Protein AF-A0A1J3JRT2-F1 (afdb_monomer_lite)

Structure (mmCIF, N/CA/C/O backbone):
data_AF-A0A1J3JRT2-F1
#
_entry.id   AF-A0A1J3JRT2-F1
#
loop_
_atom_site.group_PDB
_atom_site.id
_atom_site.type_symbol
_atom_site.label_atom_id
_atom_site.label_alt_id
_atom_site.label_comp_id
_atom_site.label_asym_id
_atom_site.label_entity_id
_atom_site.label_seq_id
_atom_site.pdbx_PDB_ins_code
_atom_site.Cartn_x
_atom_site.Cartn_y
_atom_site.Cartn_z
_atom_site.occupancy
_atom_site.B_iso_or_equiv
_atom_site.auth_seq_id
_atom_site.auth_comp_id
_atom_site.auth_asym_id
_atom_site.auth_atom_id
_atom_site.pdbx_PDB_model_num
ATOM 1 N N . MET A 1 1 ? 7.725 20.714 21.943 1.00 37.25 1 MET A N 1
ATOM 2 C CA . MET A 1 1 ? 6.362 20.530 21.399 1.00 37.25 1 MET A CA 1
ATOM 3 C C . MET A 1 1 ? 5.481 19.999 22.515 1.00 37.25 1 MET A C 1
ATOM 5 O O . MET A 1 1 ? 5.867 19.018 23.131 1.00 37.25 1 MET A O 1
ATOM 9 N N . LYS A 1 2 ? 4.354 20.650 22.823 1.00 34.19 2 LYS A N 1
ATOM 10 C CA . LYS A 1 2 ? 3.317 20.026 23.655 1.00 34.19 2 LYS A CA 1
ATOM 11 C C . LYS A 1 2 ? 2.576 19.042 22.756 1.00 34.19 2 LYS A C 1
ATOM 13 O O . LYS A 1 2 ? 1.967 19.481 21.781 1.00 34.19 2 LYS A O 1
ATOM 18 N N . PHE A 1 3 ? 2.673 17.746 23.041 1.00 44.03 3 PHE A N 1
ATOM 19 C CA . PHE A 1 3 ? 1.741 16.778 22.473 1.00 44.03 3 PHE A CA 1
ATOM 20 C C . PHE A 1 3 ? 0.336 17.225 22.883 1.00 44.03 3 PHE A C 1
ATOM 22 O O . PHE A 1 3 ? 0.104 17.544 24.051 1.00 44.03 3 PHE A O 1
ATOM 29 N N . LYS A 1 4 ? -0.569 17.372 21.911 1.00 50.09 4 LYS A N 1
ATOM 30 C CA . LYS A 1 4 ? -1.983 17.606 22.205 1.00 50.09 4 LYS A CA 1
ATOM 31 C C . LYS A 1 4 ? -2.494 16.339 22.878 1.00 50.09 4 LYS A C 1
ATOM 33 O O . LYS A 1 4 ? -2.753 15.350 22.210 1.00 50.09 4 LYS A O 1
ATOM 38 N N . GLU A 1 5 ? -2.551 16.387 24.197 1.00 56.66 5 GLU A N 1
ATOM 39 C CA . GLU A 1 5 ? -3.132 15.364 25.052 1.00 56.66 5 GLU A CA 1
ATOM 40 C C . GLU A 1 5 ? -4.586 15.105 24.613 1.00 56.66 5 GLU A C 1
ATOM 42 O O . GLU A 1 5 ? -5.362 16.053 24.468 1.00 56.66 5 GLU A O 1
ATOM 47 N N . GLU A 1 6 ? -4.860 13.825 24.339 1.00 56.94 6 GLU A N 1
ATOM 48 C CA . GLU A 1 6 ? -6.031 13.033 23.891 1.00 56.94 6 GLU A CA 1
ATOM 49 C C . GLU A 1 6 ? -7.455 13.616 23.787 1.00 56.94 6 GLU A C 1
ATOM 51 O O . GLU A 1 6 ? -8.352 12.944 23.289 1.00 56.94 6 GLU A O 1
ATOM 56 N N . LYS A 1 7 ? -7.751 14.843 24.202 1.00 55.09 7 LYS A N 1
ATOM 57 C CA . LYS A 1 7 ? -9.137 15.218 24.513 1.00 55.09 7 LYS A CA 1
ATOM 58 C C . LYS A 1 7 ? -10.054 15.572 23.340 1.00 55.09 7 LYS A C 1
ATOM 60 O O . LYS A 1 7 ? -11.186 15.926 23.626 1.00 55.09 7 LYS A O 1
ATOM 65 N N . ASN A 1 8 ? -9.641 15.487 22.069 1.00 63.09 8 ASN A N 1
ATOM 66 C CA . ASN A 1 8 ? -10.519 15.797 20.917 1.00 63.09 8 ASN A CA 1
ATOM 67 C C . ASN A 1 8 ? -10.070 15.151 19.581 1.00 63.09 8 ASN A C 1
ATOM 69 O O . ASN A 1 8 ? -10.108 15.816 18.543 1.00 63.09 8 ASN A O 1
ATOM 73 N N . MET A 1 9 ? -9.577 13.909 19.565 1.00 71.62 9 MET A N 1
ATOM 74 C CA . MET A 1 9 ? -9.358 13.213 18.285 1.00 71.62 9 MET A CA 1
ATOM 75 C C . MET A 1 9 ? -10.625 12.459 17.895 1.00 71.62 9 MET A C 1
ATOM 77 O O . MET A 1 9 ? -11.089 11.588 18.624 1.00 71.62 9 MET A O 1
ATOM 81 N N . ASN A 1 10 ? -11.200 12.821 16.749 1.00 81.38 10 ASN A N 1
ATOM 82 C CA . ASN A 1 10 ? -12.315 12.071 16.183 1.00 81.38 10 ASN A CA 1
ATOM 83 C C . ASN A 1 10 ? -11.788 10.764 15.587 1.00 81.38 10 ASN A C 1
ATOM 85 O O . ASN A 1 10 ? -10.693 10.743 15.028 1.00 81.38 10 ASN A O 1
ATOM 89 N N . HIS A 1 11 ? -12.606 9.715 15.639 1.00 85.38 11 HIS A N 1
ATOM 90 C CA . HIS A 1 11 ? -12.336 8.403 15.038 1.00 85.38 11 HIS A CA 1
ATOM 91 C C . HIS A 1 11 ? -11.792 8.495 13.599 1.00 85.38 11 HIS A C 1
ATOM 93 O O . HIS A 1 11 ? -10.797 7.865 13.250 1.00 85.38 11 HIS A O 1
ATOM 99 N N . ASP A 1 12 ? -12.355 9.400 12.795 1.00 84.56 12 ASP A N 1
ATOM 100 C CA . ASP A 1 12 ? -11.928 9.652 11.417 1.00 84.56 12 ASP A CA 1
ATOM 101 C C . ASP A 1 12 ? -10.500 10.197 11.252 1.00 84.56 12 ASP A C 1
ATOM 103 O O . ASP A 1 12 ? -9.917 10.095 10.172 1.00 84.56 12 ASP A O 1
ATOM 107 N N . GLN A 1 13 ? -9.943 10.820 12.287 1.00 86.56 13 GLN A N 1
ATOM 108 C CA . GLN A 1 13 ? -8.605 11.415 12.249 1.00 86.56 13 GLN A CA 1
ATOM 109 C C . GLN A 1 13 ? -7.521 10.429 12.683 1.00 86.56 13 GLN A C 1
ATOM 111 O O . GLN A 1 13 ? -6.339 10.696 12.467 1.00 86.56 13 GLN A O 1
ATOM 116 N N . LEU A 1 14 ? -7.917 9.313 13.296 1.00 92.06 14 LEU A N 1
ATOM 117 C CA . LEU A 1 14 ? -7.007 8.287 13.770 1.00 92.06 14 LEU A CA 1
ATOM 118 C C . LEU A 1 14 ? -6.674 7.317 12.634 1.00 92.06 14 LEU A C 1
ATOM 120 O O . LEU A 1 14 ? -7.536 6.909 11.848 1.00 92.06 14 LEU A O 1
ATOM 124 N N . VAL A 1 15 ? -5.387 6.987 12.550 1.00 93.31 15 VAL A N 1
ATOM 125 C CA . VAL A 1 15 ? -4.824 6.060 11.571 1.00 93.31 15 VAL A CA 1
ATOM 126 C C . VAL A 1 15 ? -4.084 4.986 12.348 1.00 93.31 15 VAL A C 1
ATOM 128 O O . VAL A 1 15 ? -3.143 5.307 13.074 1.00 93.31 15 VAL A O 1
ATOM 131 N N . ASP A 1 16 ? -4.507 3.736 12.196 1.00 94.62 16 ASP A N 1
ATOM 132 C CA . ASP A 1 16 ? -3.745 2.602 12.708 1.00 94.62 16 ASP A CA 1
ATOM 133 C C . ASP A 1 16 ? -2.591 2.277 11.757 1.00 94.62 16 ASP A C 1
ATOM 135 O O . ASP A 1 16 ? -2.778 2.227 10.540 1.00 94.62 16 ASP A O 1
ATOM 139 N N . ARG A 1 17 ? -1.388 2.078 12.296 1.00 94.75 17 ARG A N 1
ATOM 140 C CA . ARG A 1 17 ? -0.188 1.837 11.493 1.00 94.75 17 ARG A CA 1
ATOM 141 C C . ARG A 1 17 ? 0.261 0.397 11.637 1.00 94.75 17 ARG A C 1
ATOM 143 O O . ARG A 1 17 ? 0.838 0.010 12.653 1.00 94.75 17 ARG A O 1
ATOM 150 N N . VAL A 1 18 ? 0.140 -0.353 10.548 1.00 94.81 18 VAL A N 1
ATOM 151 C CA . VAL A 1 18 ? 0.644 -1.721 10.477 1.00 94.81 18 VAL A CA 1
ATOM 152 C C . VAL A 1 18 ? 2.153 -1.686 10.251 1.00 94.81 18 VAL A C 1
ATOM 154 O O . VAL A 1 18 ? 2.656 -1.205 9.229 1.00 94.81 18 VAL A O 1
ATOM 157 N N . HIS A 1 19 ? 2.893 -2.185 11.238 1.00 90.50 19 HIS A N 1
ATOM 158 C CA . HIS A 1 19 ? 4.352 -2.171 11.220 1.00 90.50 19 HIS A CA 1
ATOM 159 C C . HIS A 1 19 ? 4.953 -3.278 10.362 1.00 90.50 19 HIS A C 1
ATOM 161 O O . HIS A 1 19 ? 6.112 -3.143 9.984 1.00 90.50 19 HIS A O 1
ATOM 167 N N . GLU A 1 20 ? 4.210 -4.326 10.023 1.00 92.31 20 GLU A N 1
ATOM 168 C CA . GLU A 1 20 ? 4.706 -5.462 9.244 1.00 92.31 20 GLU A CA 1
ATOM 169 C C . GLU A 1 20 ? 4.126 -5.505 7.825 1.00 92.31 20 GLU A C 1
ATOM 171 O O . GLU A 1 20 ? 3.132 -4.850 7.505 1.00 92.31 20 GLU A O 1
ATOM 176 N N . ASP A 1 21 ? 4.784 -6.266 6.951 1.00 94.62 21 ASP A N 1
ATOM 177 C CA . ASP A 1 21 ? 4.212 -6.626 5.657 1.00 94.62 21 ASP A CA 1
ATOM 178 C C . ASP A 1 21 ? 3.208 -7.763 5.889 1.00 94.62 21 ASP A C 1
ATOM 180 O O . ASP A 1 21 ? 3.543 -8.749 6.543 1.00 94.62 21 ASP A O 1
ATOM 184 N N . ILE A 1 22 ? 1.989 -7.632 5.369 1.00 96.12 22 ILE A N 1
ATOM 185 C CA . ILE A 1 22 ? 0.882 -8.559 5.636 1.00 96.12 22 ILE A CA 1
ATOM 186 C C . ILE A 1 22 ? 0.305 -9.124 4.341 1.00 96.12 22 ILE A C 1
ATOM 188 O O . ILE A 1 22 ? 0.224 -8.442 3.322 1.00 96.12 22 ILE A O 1
ATOM 192 N N . ARG A 1 23 ? -0.129 -10.381 4.382 1.00 95.31 23 ARG A N 1
ATOM 193 C CA . ARG A 1 23 ? -0.763 -11.081 3.251 1.00 95.31 23 ARG A CA 1
ATOM 194 C C . ARG A 1 23 ? -2.288 -11.014 3.286 1.00 95.31 23 ARG A C 1
ATOM 196 O O . ARG A 1 23 ? -2.923 -11.079 2.235 1.00 95.31 23 ARG A O 1
ATOM 203 N N . ASP A 1 24 ? -2.864 -10.941 4.480 1.00 95.81 24 ASP A N 1
ATOM 204 C CA . ASP A 1 24 ? -4.309 -10.929 4.712 1.00 95.81 24 ASP A CA 1
ATOM 205 C C . ASP A 1 24 ? -4.628 -10.209 6.032 1.00 95.81 24 ASP A C 1
ATOM 207 O O . ASP A 1 24 ? -3.725 -9.928 6.822 1.00 95.81 24 ASP A O 1
ATOM 211 N N . VAL A 1 25 ? -5.904 -9.918 6.274 1.00 96.56 25 VAL A N 1
ATOM 212 C CA . VAL A 1 25 ? -6.400 -9.276 7.496 1.00 96.56 25 VAL A CA 1
ATOM 213 C C . VAL A 1 25 ? -7.583 -10.075 8.029 1.00 96.56 25 VAL A C 1
ATOM 215 O O . VAL A 1 25 ? -8.556 -10.280 7.307 1.00 96.56 25 VAL A O 1
ATOM 218 N N . ALA A 1 26 ? -7.539 -10.518 9.283 1.00 96.44 26 ALA A N 1
ATOM 219 C CA . ALA A 1 26 ? -8.653 -11.212 9.923 1.00 96.44 26 ALA A CA 1
ATOM 220 C C . ALA A 1 26 ? -9.830 -10.261 10.205 1.00 96.44 26 ALA A C 1
ATOM 222 O O . ALA A 1 26 ? -9.638 -9.089 10.521 1.00 96.44 26 ALA A O 1
ATOM 223 N N . ASP A 1 27 ? -11.063 -10.770 10.151 1.00 96.38 27 ASP A N 1
ATOM 224 C CA . ASP A 1 27 ? -12.260 -9.942 10.381 1.00 96.38 27 ASP A CA 1
ATOM 225 C C . ASP A 1 27 ? -12.316 -9.393 11.818 1.00 96.38 27 ASP A C 1
ATOM 227 O O . ASP A 1 27 ? -12.814 -8.290 12.043 1.00 96.38 27 ASP A O 1
ATOM 231 N N . SER A 1 28 ? -11.761 -10.133 12.787 1.00 95.25 28 SER A N 1
ATOM 232 C CA . SER A 1 28 ? -11.609 -9.664 14.167 1.00 95.25 28 SER A CA 1
ATOM 233 C C . SER A 1 28 ? -10.668 -8.463 14.266 1.00 95.25 28 SER A C 1
ATOM 235 O O . SER A 1 28 ? -11.025 -7.480 14.906 1.00 95.25 28 SER A O 1
ATOM 237 N N . ALA A 1 29 ? -9.536 -8.487 13.555 1.00 95.56 29 ALA A N 1
ATOM 238 C CA . ALA A 1 29 ? -8.602 -7.363 13.496 1.00 95.56 29 ALA A CA 1
ATOM 239 C C . ALA A 1 29 ? -9.254 -6.122 12.870 1.00 95.56 29 ALA A C 1
ATOM 241 O O . ALA A 1 29 ? -9.145 -5.027 13.407 1.00 95.56 29 ALA A O 1
ATOM 242 N N . ILE A 1 30 ? -10.008 -6.288 11.775 1.00 96.31 30 ILE A N 1
ATOM 243 C CA . ILE A 1 30 ? -10.750 -5.178 11.149 1.00 96.31 30 ILE A CA 1
ATOM 244 C C . ILE A 1 30 ? -11.735 -4.559 12.142 1.00 96.31 30 ILE A C 1
ATOM 246 O O . ILE A 1 30 ? -11.836 -3.336 12.235 1.00 96.31 30 ILE A O 1
ATOM 250 N N . LYS A 1 31 ? -12.476 -5.395 12.876 1.00 95.19 31 LYS A N 1
ATOM 251 C CA . LYS A 1 31 ? -13.438 -4.933 13.878 1.00 95.19 31 LYS A CA 1
ATOM 252 C C . LYS A 1 31 ? -12.750 -4.159 15.004 1.00 95.19 31 LYS A C 1
ATOM 254 O O . LYS A 1 31 ? -13.285 -3.131 15.417 1.00 95.19 31 LYS A O 1
ATOM 259 N N . ASP A 1 32 ? -11.600 -4.639 15.468 1.00 93.38 32 ASP A N 1
ATOM 260 C CA . ASP A 1 32 ? -10.833 -3.991 16.530 1.00 93.38 32 ASP A CA 1
ATOM 261 C C . ASP A 1 32 ? -10.283 -2.634 16.071 1.00 93.38 32 ASP A C 1
ATOM 263 O O . ASP A 1 32 ? -10.555 -1.619 16.708 1.00 93.38 32 ASP A O 1
ATOM 267 N N . ILE A 1 33 ? -9.672 -2.569 14.881 1.00 94.19 33 ILE A N 1
ATOM 268 C CA . ILE A 1 33 ? -9.199 -1.314 14.267 1.00 94.19 33 ILE A CA 1
ATOM 269 C C . ILE A 1 33 ? -10.346 -0.312 14.124 1.00 94.19 33 ILE A C 1
ATOM 271 O O . ILE A 1 33 ? -10.225 0.845 14.527 1.00 94.19 33 ILE A O 1
ATOM 275 N N . LYS A 1 34 ? -11.507 -0.756 13.623 1.00 93.75 34 LYS A N 1
ATOM 276 C CA . LYS A 1 34 ? -12.697 0.098 13.490 1.00 93.75 34 LYS A CA 1
ATOM 277 C C . LYS A 1 34 ? -13.219 0.625 14.825 1.00 93.75 34 LYS A C 1
ATOM 279 O O . LYS A 1 34 ? -14.012 1.561 14.796 1.00 93.75 34 LYS A O 1
ATOM 284 N N . SER A 1 35 ? -12.833 0.077 15.975 1.00 91.81 35 SER A N 1
ATOM 285 C CA . SER A 1 35 ? -13.273 0.612 17.267 1.00 91.81 35 SER A CA 1
ATOM 286 C C . SER A 1 35 ? -12.614 1.956 17.601 1.00 91.81 35 SER A C 1
ATOM 288 O O . SER A 1 35 ? -13.240 2.790 18.256 1.00 91.81 35 SER A O 1
ATOM 290 N N . PHE A 1 36 ? -11.401 2.206 17.093 1.00 90.31 36 PHE A N 1
ATOM 291 C CA . PHE A 1 36 ? -10.618 3.396 17.431 1.00 90.31 36 PHE A CA 1
ATOM 292 C C . PHE A 1 36 ? -10.138 4.210 16.221 1.00 90.31 36 PHE A C 1
ATOM 294 O O . PHE A 1 36 ? -9.973 5.419 16.358 1.00 90.31 36 PHE A O 1
ATOM 301 N N . ALA A 1 37 ? -9.962 3.612 15.039 1.00 93.94 37 ALA A N 1
ATOM 302 C CA . ALA A 1 37 ? -9.454 4.287 13.846 1.00 93.94 37 ALA A CA 1
ATOM 303 C C . ALA A 1 37 ? -10.375 4.127 12.625 1.00 93.94 37 ALA A C 1
ATOM 305 O O . ALA A 1 37 ? -10.880 3.045 12.321 1.00 93.94 37 ALA A O 1
ATOM 306 N N . GLY A 1 38 ? -10.563 5.221 11.882 1.00 94.31 38 GLY A N 1
ATOM 307 C CA . GLY A 1 38 ? -11.268 5.223 10.593 1.00 94.31 38 GLY A CA 1
ATOM 308 C C . GLY A 1 38 ? -10.362 4.941 9.391 1.00 94.31 38 GLY A C 1
ATOM 309 O O . GLY A 1 38 ? -10.836 4.829 8.258 1.00 94.31 38 GLY A O 1
ATOM 310 N N . SER A 1 39 ? -9.050 4.862 9.616 1.00 96.19 39 SER A N 1
ATOM 311 C CA . SER A 1 39 ? -8.058 4.665 8.563 1.00 96.19 39 SER A CA 1
ATOM 312 C C . SER A 1 39 ? -6.961 3.703 9.001 1.00 96.19 39 SER A C 1
ATOM 314 O O . SER A 1 39 ? -6.653 3.601 10.185 1.00 96.19 39 SER A O 1
ATOM 316 N N . ILE A 1 40 ? -6.335 3.053 8.028 1.00 96.75 40 ILE A N 1
ATOM 317 C CA . ILE A 1 40 ? -5.223 2.129 8.231 1.00 96.75 40 ILE A CA 1
ATOM 318 C C . ILE A 1 40 ? -4.081 2.466 7.271 1.00 96.75 40 ILE A C 1
ATOM 320 O O . ILE A 1 40 ? -4.311 2.743 6.094 1.00 96.75 40 ILE A O 1
ATOM 324 N N . ASP A 1 41 ? -2.854 2.453 7.777 1.00 96.25 41 ASP A N 1
ATOM 325 C CA . ASP A 1 41 ? -1.615 2.604 7.020 1.00 96.25 41 ASP A CA 1
ATOM 326 C C . ASP A 1 41 ? -0.908 1.250 6.904 1.00 96.25 41 ASP A C 1
ATOM 328 O O . ASP A 1 41 ? -0.507 0.652 7.905 1.00 96.25 41 ASP A O 1
ATOM 332 N N . ILE A 1 42 ? -0.746 0.769 5.672 1.00 96.94 42 ILE A N 1
ATOM 333 C CA . ILE A 1 42 ? -0.099 -0.507 5.357 1.00 96.94 42 ILE A CA 1
ATOM 334 C C . ILE A 1 42 ? 1.145 -0.293 4.497 1.00 96.94 42 ILE A C 1
ATOM 336 O O . ILE A 1 42 ? 1.250 0.648 3.712 1.00 96.94 42 ILE A O 1
ATOM 340 N N . ARG A 1 43 ? 2.112 -1.202 4.592 1.00 94.69 43 ARG A N 1
ATOM 341 C CA . ARG A 1 43 ? 3.303 -1.156 3.738 1.00 94.69 43 ARG A CA 1
ATOM 342 C C . ARG A 1 43 ? 2.974 -1.534 2.297 1.00 94.69 43 ARG A C 1
ATOM 344 O O . ARG A 1 43 ? 2.129 -2.388 2.036 1.00 94.69 43 ARG A O 1
ATOM 351 N N . LYS A 1 44 ? 3.713 -0.963 1.342 1.00 92.69 44 LYS A N 1
ATOM 352 C CA . LYS A 1 44 ? 3.552 -1.272 -0.091 1.00 92.69 44 LYS A CA 1
ATOM 353 C C . LYS A 1 44 ? 3.639 -2.770 -0.429 1.00 92.69 44 LYS A C 1
ATOM 355 O O . LYS A 1 44 ? 2.926 -3.220 -1.323 1.00 92.69 44 LYS A O 1
ATOM 360 N N . LYS A 1 45 ? 4.460 -3.540 0.301 1.00 93.06 45 LYS A N 1
ATOM 361 C CA . LYS A 1 45 ? 4.634 -4.988 0.083 1.00 93.06 45 LYS A CA 1
ATOM 362 C C . LYS A 1 45 ? 3.419 -5.806 0.519 1.00 93.06 45 LYS A C 1
ATOM 364 O O . LYS A 1 45 ? 3.217 -6.902 0.015 1.00 93.06 45 LYS A O 1
ATOM 369 N N . SER A 1 46 ? 2.575 -5.250 1.389 1.00 95.25 46 SER A N 1
ATOM 370 C CA . SER A 1 46 ? 1.284 -5.844 1.739 1.00 95.25 46 SER A CA 1
ATOM 371 C C . SER A 1 46 ? 0.275 -5.777 0.594 1.00 95.25 46 SER A C 1
ATOM 373 O O . SER A 1 46 ? -0.726 -6.482 0.624 1.00 95.25 46 SER A O 1
ATOM 375 N N . VAL A 1 47 ? 0.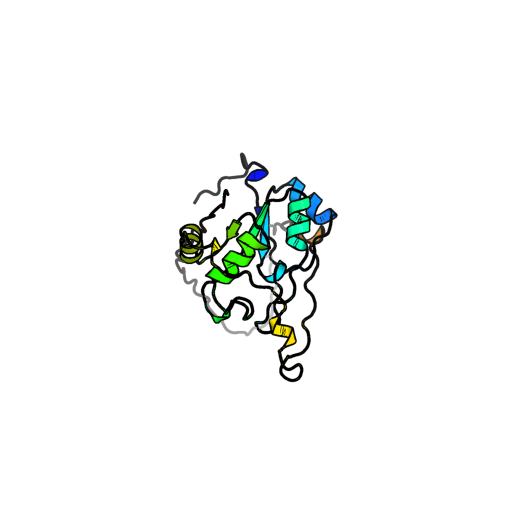506 -4.916 -0.402 1.00 94.69 47 VAL A N 1
ATOM 376 C CA . VAL A 1 47 ? -0.349 -4.764 -1.588 1.00 94.69 47 VAL A CA 1
ATOM 377 C C . VAL A 1 47 ? 0.253 -5.497 -2.777 1.00 94.69 47 VAL A C 1
ATOM 379 O O . VAL A 1 47 ? -0.409 -6.342 -3.370 1.00 94.69 47 VAL A O 1
ATOM 382 N N . PHE A 1 48 ? 1.512 -5.192 -3.091 1.00 92.88 48 PHE A N 1
ATOM 383 C CA . PHE A 1 48 ? 2.300 -5.873 -4.112 1.00 92.88 48 PHE A CA 1
ATOM 384 C C . PHE A 1 48 ? 3.524 -6.490 -3.439 1.00 92.88 48 PHE A C 1
ATOM 386 O O . PHE A 1 48 ? 4.528 -5.785 -3.276 1.00 92.88 48 PHE A O 1
ATOM 393 N N . PRO A 1 49 ? 3.458 -7.769 -3.034 1.00 92.19 49 PRO A N 1
ATOM 394 C CA . PRO A 1 49 ? 4.626 -8.492 -2.557 1.00 92.19 49 PRO A CA 1
ATOM 395 C C . PRO A 1 49 ? 5.726 -8.469 -3.619 1.00 92.19 49 PRO A C 1
ATOM 397 O O . PRO A 1 49 ? 5.457 -8.289 -4.810 1.00 92.19 49 PRO A O 1
ATOM 400 N N . ASP A 1 50 ? 6.974 -8.607 -3.195 1.00 89.31 50 ASP A N 1
ATOM 401 C CA . ASP A 1 50 ? 8.102 -8.712 -4.110 1.00 89.31 50 ASP A CA 1
ATOM 402 C C . ASP A 1 50 ? 8.967 -9.919 -3.800 1.00 89.31 50 ASP A C 1
ATOM 404 O O . ASP A 1 50 ? 9.224 -10.235 -2.635 1.00 89.31 50 ASP A O 1
ATOM 408 N N . ASP A 1 51 ? 9.470 -10.507 -4.878 1.00 86.12 51 ASP A N 1
ATOM 409 C CA . ASP A 1 51 ? 10.483 -11.541 -4.862 1.00 86.12 51 ASP A CA 1
ATOM 410 C C . ASP A 1 51 ? 11.663 -11.075 -5.721 1.00 86.12 51 ASP A C 1
ATOM 412 O O . ASP A 1 51 ? 11.552 -10.924 -6.935 1.00 86.12 51 ASP A O 1
ATOM 416 N N . HIS A 1 52 ? 12.787 -10.754 -5.078 1.00 83.38 52 HIS A N 1
ATOM 417 C CA . HIS A 1 52 ? 14.038 -10.347 -5.739 1.00 83.38 52 HIS A CA 1
ATOM 418 C C . HIS A 1 52 ? 13.885 -9.225 -6.779 1.00 83.38 52 HIS A C 1
ATOM 420 O O . HIS A 1 52 ? 14.550 -9.210 -7.812 1.00 83.38 52 HIS A O 1
ATOM 426 N N . GLY A 1 53 ? 13.017 -8.255 -6.478 1.00 85.94 53 GLY A N 1
ATOM 427 C CA . GLY A 1 53 ? 12.747 -7.105 -7.339 1.00 85.94 53 GLY A CA 1
ATOM 428 C C . GLY A 1 53 ? 11.603 -7.320 -8.328 1.00 85.94 53 GLY A C 1
ATOM 429 O O . GLY A 1 53 ? 11.158 -6.349 -8.924 1.00 85.94 53 GLY A O 1
ATOM 430 N N . PHE A 1 54 ? 11.058 -8.525 -8.475 1.00 88.81 54 PHE A N 1
ATOM 431 C CA . PHE A 1 54 ? 9.833 -8.753 -9.243 1.00 88.81 54 PHE A CA 1
ATOM 432 C C . PHE A 1 54 ? 8.612 -8.543 -8.356 1.00 88.81 54 PHE A C 1
ATOM 434 O O . PHE A 1 54 ? 8.602 -8.978 -7.208 1.00 88.81 54 PHE A O 1
ATOM 441 N N . ALA A 1 55 ? 7.585 -7.867 -8.864 1.00 90.50 55 ALA A N 1
ATOM 442 C CA . ALA A 1 55 ? 6.309 -7.799 -8.170 1.00 90.50 55 ALA A CA 1
ATOM 443 C C . ALA A 1 55 ? 5.592 -9.141 -8.321 1.00 90.50 55 ALA A C 1
ATOM 445 O O . ALA A 1 55 ? 5.525 -9.693 -9.415 1.00 90.50 55 ALA A O 1
ATOM 446 N N . GLU A 1 56 ? 5.021 -9.645 -7.237 1.00 90.06 56 GLU A N 1
ATOM 447 C CA . GLU A 1 56 ? 4.065 -10.742 -7.282 1.00 90.06 56 GLU A CA 1
ATOM 448 C C . GLU A 1 56 ? 2.656 -10.218 -7.608 1.00 90.06 56 GLU A C 1
ATOM 450 O O . GLU A 1 56 ? 2.426 -9.024 -7.825 1.00 90.06 56 GLU A O 1
ATOM 455 N N . LEU A 1 57 ? 1.685 -11.131 -7.648 1.00 91.00 57 LEU A N 1
ATOM 456 C CA . LEU A 1 57 ? 0.277 -10.775 -7.781 1.00 91.00 57 LEU A CA 1
ATOM 457 C C . LEU A 1 57 ? -0.187 -9.910 -6.601 1.00 91.00 57 LEU A C 1
ATOM 459 O O . LEU A 1 57 ? 0.241 -10.100 -5.463 1.00 91.00 57 LEU A O 1
ATOM 463 N N . GLU A 1 58 ? -1.109 -8.986 -6.882 1.00 91.62 58 GLU A N 1
ATOM 464 C CA . GLU A 1 58 ? -1.724 -8.160 -5.842 1.00 91.62 58 GLU A CA 1
ATOM 465 C C . GLU A 1 58 ? -2.423 -9.016 -4.775 1.00 91.62 58 GLU A C 1
ATOM 467 O O . GLU A 1 58 ? -3.081 -10.017 -5.079 1.00 91.62 58 GLU A O 1
ATOM 472 N N . THR A 1 59 ? -2.322 -8.597 -3.517 1.00 94.12 59 THR A N 1
ATOM 473 C CA . THR A 1 59 ? -3.083 -9.212 -2.426 1.00 94.12 59 THR A CA 1
ATOM 474 C C . THR A 1 59 ? -4.524 -8.688 -2.393 1.00 94.12 59 THR A C 1
ATOM 476 O O . THR A 1 59 ? -4.872 -7.661 -2.982 1.00 94.12 59 THR A O 1
ATOM 479 N N . ASN A 1 60 ? -5.392 -9.363 -1.634 1.00 95.06 60 ASN A N 1
ATOM 480 C CA . ASN A 1 60 ? -6.764 -8.900 -1.396 1.00 95.06 60 ASN A CA 1
ATOM 481 C C . ASN A 1 60 ? -6.896 -7.949 -0.191 1.00 95.06 60 ASN A C 1
ATOM 483 O O . ASN A 1 60 ? -8.012 -7.534 0.124 1.00 95.06 60 ASN A O 1
ATOM 487 N N . VAL A 1 61 ? -5.785 -7.568 0.453 1.00 96.44 61 VAL A N 1
ATOM 488 C CA . VAL A 1 61 ? -5.771 -6.763 1.688 1.00 96.44 61 VAL A CA 1
ATOM 489 C C . VAL A 1 61 ? -6.539 -5.454 1.507 1.00 96.44 61 VAL A C 1
ATOM 491 O O . VAL A 1 61 ? -7.482 -5.178 2.247 1.00 96.44 61 VAL A O 1
ATOM 494 N N . VAL A 1 62 ? -6.209 -4.673 0.472 1.00 96.69 62 VAL A N 1
ATOM 495 C CA . VAL A 1 62 ? -6.854 -3.367 0.237 1.00 96.69 62 VAL A CA 1
ATOM 496 C C . VAL A 1 62 ? -8.343 -3.524 -0.059 1.00 96.69 62 VAL A C 1
ATOM 498 O O . VAL A 1 62 ? -9.160 -2.779 0.478 1.00 96.69 62 VAL A O 1
ATOM 501 N N . LYS A 1 63 ? -8.715 -4.516 -0.879 1.00 96.44 63 LYS A N 1
ATOM 502 C CA . LYS A 1 63 ? -10.121 -4.789 -1.215 1.00 96.44 63 LYS A CA 1
ATOM 503 C C . LYS A 1 63 ? -10.923 -5.116 0.044 1.00 96.44 63 LYS A C 1
ATOM 505 O O . LYS A 1 63 ? -12.009 -4.571 0.228 1.00 96.44 63 LYS A O 1
ATOM 510 N N . LYS A 1 64 ? -10.367 -5.950 0.926 1.00 96.81 64 LYS A N 1
ATOM 511 C CA . LYS A 1 64 ? -11.003 -6.360 2.180 1.00 96.81 64 LYS A CA 1
ATOM 512 C C . LYS A 1 64 ? -11.174 -5.187 3.151 1.00 96.81 64 LYS A C 1
ATOM 514 O O . LYS A 1 64 ? -12.283 -4.949 3.631 1.00 96.81 64 LYS A O 1
ATOM 519 N N . LEU A 1 65 ? -10.121 -4.399 3.365 1.00 96.81 65 LEU A N 1
ATOM 520 C CA . LEU A 1 65 ? -10.152 -3.217 4.236 1.00 96.81 65 LEU A CA 1
ATOM 521 C C . LEU A 1 65 ? -11.162 -2.172 3.745 1.00 96.81 65 LEU A C 1
ATOM 523 O O . LEU A 1 65 ? -12.010 -1.718 4.513 1.00 96.81 65 LEU A O 1
ATOM 527 N N . ARG A 1 66 ? -11.155 -1.865 2.442 1.00 96.06 66 ARG A N 1
ATOM 528 C CA . ARG A 1 66 ? -12.104 -0.913 1.848 1.00 96.06 66 ARG A CA 1
ATOM 529 C C . ARG A 1 66 ? -13.545 -1.409 1.874 1.00 96.06 66 ARG A C 1
ATOM 531 O O . ARG A 1 66 ? -14.448 -0.615 2.115 1.00 96.06 66 ARG A O 1
ATOM 538 N N . SER A 1 67 ? -13.775 -2.709 1.664 1.00 96.56 67 SER A N 1
ATOM 539 C CA . SER A 1 67 ? -15.116 -3.304 1.798 1.00 96.56 67 SER A CA 1
ATOM 540 C C . SER A 1 67 ? -15.675 -3.194 3.220 1.00 96.56 67 SER A C 1
ATOM 542 O O . SER A 1 67 ? -16.885 -3.244 3.412 1.00 96.56 67 SER A O 1
ATOM 544 N N . SER A 1 68 ? -14.791 -2.981 4.197 1.00 95.50 68 SER A N 1
ATOM 545 C CA . SER A 1 68 ? -15.122 -2.757 5.601 1.00 95.50 68 SER A CA 1
ATOM 546 C C . SER A 1 68 ? -15.164 -1.271 5.979 1.00 95.50 68 SER A C 1
ATOM 548 O O . SER A 1 68 ? -15.209 -0.958 7.165 1.00 95.50 68 SER A O 1
ATOM 550 N N . GLU A 1 69 ? -15.179 -0.357 5.000 1.00 94.88 69 GLU A N 1
ATOM 551 C CA . GLU A 1 69 ? -15.258 1.106 5.176 1.00 94.88 69 GLU A CA 1
ATOM 552 C C . GLU A 1 69 ? -14.035 1.752 5.853 1.00 94.88 69 GLU A C 1
ATOM 554 O O . GLU A 1 69 ? -14.119 2.883 6.327 1.00 94.88 69 GLU A O 1
ATOM 559 N N . LEU A 1 70 ? -12.888 1.069 5.887 1.00 95.69 70 LEU A N 1
ATOM 560 C CA . LEU A 1 70 ? -11.628 1.678 6.314 1.00 95.69 70 LEU A CA 1
ATOM 561 C C . LEU A 1 70 ? -10.959 2.388 5.136 1.00 95.69 70 LEU A C 1
ATOM 563 O O . LEU A 1 70 ? -10.845 1.823 4.043 1.00 95.69 70 LEU A O 1
ATOM 567 N N . ARG A 1 71 ? -10.470 3.611 5.372 1.00 96.88 71 ARG A N 1
ATOM 568 C CA . ARG A 1 71 ? -9.586 4.305 4.425 1.00 96.88 71 ARG A CA 1
ATOM 569 C C . ARG A 1 71 ? -8.202 3.672 4.465 1.00 96.88 71 ARG A C 1
ATOM 571 O O . ARG A 1 71 ? -7.632 3.516 5.541 1.00 96.88 71 ARG A O 1
ATOM 578 N N . VAL A 1 72 ? -7.650 3.342 3.306 1.00 97.31 72 VAL A N 1
ATOM 579 C CA . VAL A 1 72 ? -6.362 2.656 3.188 1.00 97.31 72 VAL A CA 1
ATOM 580 C C . VAL A 1 72 ? -5.297 3.614 2.676 1.00 97.31 72 VAL A C 1
ATOM 582 O O . VAL A 1 72 ? -5.351 4.091 1.539 1.00 97.31 72 VAL A O 1
ATOM 585 N N . TYR A 1 73 ? -4.293 3.844 3.513 1.00 96.56 73 TYR A N 1
ATOM 586 C CA . TYR A 1 73 ? -3.065 4.540 3.174 1.00 96.56 73 TYR A CA 1
ATOM 587 C C . TYR A 1 73 ? -1.948 3.530 2.941 1.00 96.56 73 TYR A C 1
ATOM 589 O O . TYR A 1 73 ? -1.894 2.485 3.587 1.00 96.56 73 TYR A O 1
ATOM 597 N N . VAL A 1 74 ? -1.063 3.837 1.995 1.00 95.44 74 VAL A N 1
ATOM 598 C CA . VAL A 1 74 ? 0.121 3.014 1.735 1.00 95.44 74 VAL A CA 1
ATOM 599 C C . VAL A 1 74 ? 1.384 3.800 2.047 1.00 95.44 74 VAL A C 1
ATOM 601 O O . VAL A 1 74 ? 1.615 4.860 1.455 1.00 95.44 74 VAL A O 1
ATOM 604 N N . GLN A 1 75 ? 2.222 3.255 2.928 1.00 91.12 75 GLN A N 1
ATOM 605 C CA . GLN A 1 75 ? 3.524 3.816 3.275 1.00 91.12 75 GLN A CA 1
ATOM 606 C C . GLN A 1 75 ? 4.699 3.214 2.490 1.00 91.12 75 GLN A C 1
ATOM 608 O O . GLN A 1 75 ? 4.619 2.143 1.874 1.00 91.12 75 GLN A O 1
ATOM 613 N N . THR A 1 76 ? 5.836 3.914 2.572 1.00 78.19 76 THR A N 1
ATOM 614 C CA . THR A 1 76 ? 7.159 3.457 2.100 1.00 78.19 76 THR A CA 1
ATOM 615 C C . THR A 1 76 ? 7.318 3.448 0.574 1.00 78.19 76 THR A C 1
ATOM 617 O O . THR A 1 76 ? 8.135 2.712 0.013 1.00 78.19 76 THR A O 1
ATOM 620 N N . LEU A 1 77 ? 6.582 4.306 -0.137 1.00 81.62 77 LEU A N 1
ATOM 621 C CA . LEU A 1 77 ? 6.927 4.614 -1.527 1.00 81.62 77 LEU A CA 1
ATOM 622 C C . LEU A 1 77 ? 8.195 5.470 -1.546 1.00 81.62 77 LEU A C 1
ATOM 624 O O . LEU A 1 77 ? 8.151 6.659 -1.245 1.00 81.62 77 LEU A O 1
ATOM 628 N N . SER A 1 78 ? 9.331 4.856 -1.868 1.00 81.56 78 SER A N 1
ATOM 629 C CA . SER A 1 78 ? 10.590 5.564 -2.108 1.00 81.56 78 SER A CA 1
ATOM 630 C C . SER A 1 78 ? 10.685 6.005 -3.573 1.00 81.56 78 SER A C 1
ATOM 632 O O . SER A 1 78 ? 9.991 5.453 -4.426 1.00 81.56 78 SER A O 1
ATOM 634 N N . SER A 1 79 ? 11.506 7.019 -3.870 1.00 80.50 79 SER A N 1
ATOM 635 C CA . SER A 1 79 ? 11.829 7.432 -5.252 1.00 80.50 79 SER A CA 1
ATOM 636 C C . SER A 1 79 ? 13.189 6.922 -5.736 1.00 80.50 79 SER A C 1
ATOM 638 O O . SER A 1 79 ? 13.653 7.329 -6.797 1.00 80.50 79 SER A O 1
ATOM 640 N N . GLU A 1 80 ? 13.845 6.059 -4.963 1.00 77.81 80 GLU A N 1
ATOM 641 C CA . GLU A 1 80 ? 15.159 5.516 -5.307 1.00 77.81 80 GLU A CA 1
ATOM 642 C C . GLU A 1 80 ? 15.023 4.222 -6.106 1.00 77.81 80 GLU A C 1
ATOM 644 O O . GLU A 1 80 ? 14.377 3.291 -5.622 1.00 77.81 80 GLU A O 1
ATOM 649 N N . PHE A 1 81 ? 15.677 4.163 -7.272 1.00 61.03 81 PHE A N 1
ATOM 650 C CA . PHE A 1 81 ? 15.567 3.111 -8.299 1.00 61.03 81 PHE A CA 1
ATOM 651 C C . PHE A 1 81 ? 15.665 1.666 -7.771 1.00 61.03 81 PHE A C 1
ATOM 653 O O . PHE A 1 81 ? 15.013 0.766 -8.289 1.00 61.03 81 PHE A O 1
ATOM 660 N N . PHE A 1 82 ? 16.454 1.426 -6.719 1.00 67.69 82 PHE A N 1
ATOM 661 C CA . PHE A 1 82 ? 16.645 0.085 -6.151 1.00 67.69 82 PHE A CA 1
ATOM 662 C C . PHE A 1 82 ? 15.457 -0.427 -5.330 1.00 67.69 82 PHE A C 1
ATOM 664 O O . PHE A 1 82 ? 15.425 -1.593 -4.950 1.00 67.69 82 PHE A O 1
ATOM 671 N N . THR A 1 83 ? 14.495 0.437 -5.009 1.00 75.88 83 THR A N 1
ATOM 672 C CA . THR A 1 83 ? 13.388 0.085 -4.113 1.00 75.88 83 THR A CA 1
ATOM 673 C C . THR A 1 83 ? 12.101 -0.266 -4.854 1.00 75.88 83 THR A C 1
ATOM 675 O O . THR A 1 83 ? 11.177 -0.788 -4.223 1.00 75.88 83 THR A O 1
ATOM 678 N N . GLN A 1 84 ? 11.991 0.034 -6.152 1.00 82.88 84 GLN A N 1
ATOM 679 C CA . GLN A 1 84 ? 10.814 -0.283 -6.964 1.00 82.88 84 GLN A CA 1
ATOM 680 C C . GLN A 1 84 ? 10.978 -1.632 -7.661 1.00 82.88 84 GLN A C 1
ATOM 682 O O . GLN A 1 84 ? 12.071 -1.996 -8.088 1.00 82.88 84 GLN A O 1
ATOM 687 N N . GLN A 1 85 ? 9.863 -2.348 -7.806 1.00 88.38 85 GLN A N 1
ATOM 688 C CA . GLN A 1 85 ? 9.850 -3.604 -8.543 1.00 88.38 85 GLN A CA 1
ATOM 689 C C . GLN A 1 85 ? 10.045 -3.366 -10.049 1.00 88.38 85 GLN A C 1
ATOM 691 O O . GLN A 1 85 ? 9.601 -2.347 -10.588 1.00 88.38 85 GLN A O 1
ATOM 696 N N . TYR A 1 86 ? 10.663 -4.332 -10.728 1.00 89.25 86 TYR A N 1
ATOM 697 C CA . TYR A 1 86 ? 10.905 -4.332 -12.168 1.00 89.25 86 TYR A CA 1
ATOM 698 C C . TYR A 1 86 ? 9.615 -4.257 -12.975 1.00 89.25 86 TYR A C 1
ATOM 700 O O . TYR A 1 86 ? 9.603 -3.607 -14.017 1.00 89.25 86 TYR A O 1
ATOM 708 N N . ASP A 1 87 ? 8.526 -4.855 -12.478 1.00 90.50 87 ASP A N 1
ATOM 709 C CA . ASP A 1 87 ? 7.211 -4.776 -13.116 1.00 90.50 87 ASP A CA 1
ATOM 710 C C . ASP A 1 87 ? 6.802 -3.314 -13.309 1.00 90.50 87 ASP A C 1
ATOM 712 O O . ASP A 1 87 ? 6.292 -2.963 -14.360 1.00 90.50 87 ASP A O 1
ATOM 716 N N . PHE A 1 88 ? 7.140 -2.421 -12.372 1.00 89.94 88 PHE A N 1
ATOM 717 C CA . PHE A 1 88 ? 6.869 -0.983 -12.482 1.00 89.94 88 PHE A CA 1
ATOM 718 C C . PHE A 1 88 ? 7.942 -0.202 -13.260 1.00 89.94 88 PHE A C 1
ATOM 720 O O . PHE A 1 88 ? 8.076 1.006 -13.069 1.00 89.94 88 PHE A O 1
ATOM 727 N N . PHE A 1 89 ? 8.737 -0.879 -14.096 1.00 88.81 89 PHE A N 1
ATOM 728 C CA . PHE A 1 89 ? 9.904 -0.336 -14.810 1.00 88.81 89 PHE A CA 1
ATOM 729 C C . PHE A 1 89 ? 10.932 0.347 -13.901 1.00 88.81 89 PHE A C 1
ATOM 731 O O . PHE A 1 89 ? 11.692 1.209 -14.343 1.00 88.81 89 PHE A O 1
ATOM 738 N N . SER A 1 90 ? 10.918 0.001 -12.612 1.00 88.50 90 SER A N 1
ATOM 739 C CA . SER A 1 90 ? 11.648 0.720 -11.571 1.00 88.50 90 SER A CA 1
ATOM 740 C C . SER A 1 90 ? 11.385 2.244 -11.568 1.00 88.50 90 SER A C 1
ATOM 742 O O . SER A 1 90 ? 12.224 3.025 -11.118 1.00 88.50 90 SER A O 1
ATOM 744 N N . ASP A 1 91 ? 10.213 2.687 -12.054 1.00 90.12 91 ASP A N 1
ATOM 745 C CA . ASP A 1 91 ? 9.788 4.089 -12.069 1.00 90.12 91 ASP A CA 1
ATOM 746 C C . ASP A 1 91 ? 8.764 4.351 -10.945 1.00 90.12 91 ASP A C 1
ATOM 748 O O . ASP A 1 91 ? 7.676 3.759 -10.919 1.00 90.12 91 ASP A O 1
ATOM 752 N N . PRO A 1 92 ? 9.049 5.275 -10.008 1.00 90.69 92 PRO A N 1
ATOM 753 C CA . PRO A 1 92 ? 8.150 5.551 -8.891 1.00 90.69 92 PRO A CA 1
ATOM 754 C C . PRO A 1 92 ? 6.810 6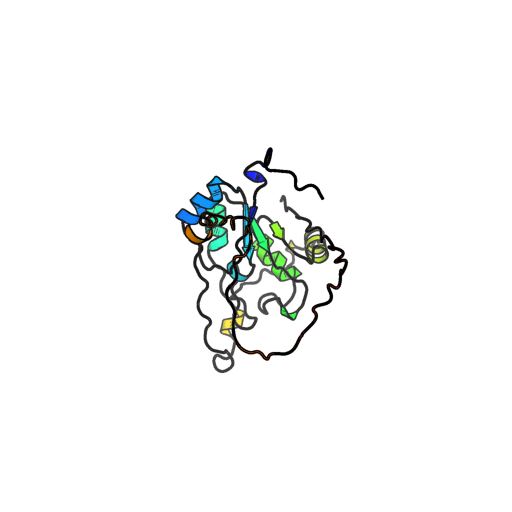.164 -9.330 1.00 90.69 92 PRO A C 1
ATOM 756 O O . PRO A 1 92 ? 5.803 5.984 -8.655 1.00 90.69 92 PRO A O 1
ATOM 759 N N . THR A 1 93 ? 6.758 6.865 -10.464 1.00 91.00 93 THR A N 1
ATOM 760 C CA . THR A 1 93 ? 5.524 7.430 -11.037 1.00 91.00 93 THR A CA 1
ATOM 761 C C . THR A 1 93 ? 4.573 6.328 -11.474 1.00 91.00 93 THR A C 1
ATOM 763 O O . THR A 1 93 ? 3.376 6.420 -11.222 1.00 91.00 93 THR A O 1
ATOM 766 N N . VAL A 1 94 ? 5.108 5.289 -12.113 1.00 91.31 94 VAL A N 1
ATOM 767 C CA . VAL A 1 94 ? 4.341 4.144 -12.611 1.00 91.31 94 VAL A CA 1
ATOM 768 C C . VAL A 1 94 ? 3.864 3.263 -11.455 1.00 91.31 94 VAL A C 1
ATOM 770 O O . VAL A 1 94 ? 2.722 2.798 -11.444 1.00 91.31 94 VAL A O 1
ATOM 773 N N . GLN A 1 95 ? 4.700 3.105 -10.426 1.00 91.44 95 GLN A N 1
ATOM 774 C CA . GLN A 1 95 ? 4.289 2.456 -9.186 1.00 91.44 95 GLN A CA 1
ATOM 775 C C . GLN A 1 95 ? 3.136 3.225 -8.518 1.00 91.44 95 GLN A C 1
ATOM 777 O O . GLN A 1 95 ? 2.091 2.637 -8.243 1.00 91.44 95 GLN A O 1
ATOM 782 N N . ILE A 1 96 ? 3.278 4.542 -8.314 1.00 92.88 96 ILE A N 1
ATOM 783 C CA . ILE A 1 96 ? 2.216 5.397 -7.749 1.00 92.88 96 ILE A CA 1
ATOM 784 C C . ILE A 1 96 ? 0.926 5.289 -8.570 1.00 92.88 96 ILE A C 1
ATOM 786 O O . ILE A 1 96 ? -0.158 5.171 -8.000 1.00 92.88 96 ILE A O 1
ATOM 790 N N . ASP A 1 97 ? 1.035 5.300 -9.897 1.00 92.94 97 ASP A N 1
ATOM 791 C CA . ASP A 1 97 ? -0.105 5.163 -10.796 1.00 92.94 97 ASP A CA 1
ATOM 792 C C . ASP A 1 97 ? -0.873 3.853 -10.575 1.00 92.94 97 ASP A C 1
ATOM 794 O O . ASP A 1 97 ? -2.101 3.862 -10.468 1.00 92.94 97 ASP A O 1
ATOM 798 N N . SER A 1 98 ? -0.150 2.748 -10.397 1.00 92.38 98 SER A N 1
ATOM 799 C CA . SER A 1 98 ? -0.733 1.432 -10.119 1.00 92.38 98 SER A CA 1
ATOM 800 C C . SER A 1 98 ? -1.482 1.422 -8.783 1.00 92.38 98 SER A C 1
ATOM 802 O O . SER A 1 98 ? -2.630 0.981 -8.703 1.00 92.38 98 SER A O 1
ATOM 804 N N . PHE A 1 99 ? -0.898 2.006 -7.737 1.00 93.12 99 PHE A N 1
ATOM 805 C CA . PHE A 1 99 ? -1.565 2.150 -6.443 1.00 93.12 99 PHE A CA 1
ATOM 806 C C . PHE A 1 99 ? -2.835 3.018 -6.516 1.00 93.12 99 PHE A C 1
ATOM 808 O O . PHE A 1 99 ? -3.865 2.677 -5.932 1.00 93.12 99 PHE A O 1
ATOM 815 N N . VAL A 1 100 ? -2.796 4.126 -7.257 1.00 92.94 100 VAL A N 1
ATOM 816 C CA . VAL A 1 100 ? -3.906 5.090 -7.312 1.00 92.94 100 VAL A CA 1
ATOM 817 C C . VAL A 1 100 ? -5.020 4.645 -8.263 1.00 92.94 100 VAL A C 1
ATOM 819 O O . VAL A 1 100 ? -6.192 4.721 -7.904 1.00 92.94 100 VAL A O 1
ATOM 822 N N . ARG A 1 101 ? -4.699 4.184 -9.478 1.00 91.88 101 ARG A N 1
ATOM 823 C CA . ARG A 1 101 ? -5.707 3.855 -10.502 1.00 91.88 101 ARG A CA 1
ATOM 824 C C . ARG A 1 101 ? -6.156 2.399 -10.485 1.00 91.88 101 ARG A C 1
ATOM 826 O O . ARG A 1 101 ? -7.331 2.145 -10.754 1.00 91.88 101 ARG A O 1
ATOM 833 N N . VAL A 1 102 ? -5.249 1.461 -10.206 1.00 90.56 102 VAL A N 1
ATOM 834 C CA . VAL A 1 102 ? -5.553 0.019 -10.230 1.00 90.56 102 VAL A CA 1
ATOM 835 C C . VAL A 1 102 ? -6.064 -0.424 -8.863 1.00 90.56 102 VAL A C 1
ATOM 837 O O . VAL A 1 102 ? -7.212 -0.853 -8.751 1.00 90.56 102 VAL A O 1
ATOM 840 N N . ILE A 1 103 ? -5.260 -0.226 -7.816 1.00 93.50 103 ILE A N 1
ATOM 841 C CA . ILE A 1 103 ? -5.606 -0.635 -6.445 1.00 93.50 103 ILE A CA 1
ATOM 842 C C . ILE A 1 103 ? -6.638 0.300 -5.804 1.00 93.50 103 ILE A C 1
ATOM 844 O O . ILE A 1 103 ? -7.473 -0.145 -5.014 1.00 93.50 103 ILE A O 1
ATOM 848 N N . LYS A 1 104 ? -6.630 1.585 -6.183 1.00 93.81 104 LYS A N 1
ATOM 849 C CA . LYS A 1 104 ? -7.547 2.619 -5.678 1.00 93.81 104 LYS A CA 1
ATOM 850 C C . LYS A 1 104 ? -7.438 2.797 -4.162 1.00 93.81 104 LYS A C 1
ATOM 852 O O . LYS A 1 104 ? -8.435 2.669 -3.448 1.00 93.81 104 LYS A O 1
ATOM 857 N N . ILE A 1 105 ? -6.219 3.060 -3.698 1.00 95.56 105 ILE A N 1
ATOM 858 C CA . ILE A 1 105 ? -5.938 3.467 -2.314 1.00 95.56 105 ILE A CA 1
ATOM 859 C C . ILE A 1 105 ? -6.397 4.910 -2.054 1.00 95.56 105 ILE A C 1
ATOM 861 O O . ILE A 1 105 ? -6.524 5.700 -2.991 1.00 95.56 105 ILE A O 1
ATOM 865 N N . ASP A 1 106 ? -6.596 5.268 -0.788 1.00 95.88 106 ASP A N 1
ATOM 866 C CA . ASP A 1 106 ? -7.096 6.588 -0.379 1.00 95.88 106 ASP A CA 1
ATOM 867 C C . ASP A 1 106 ? -5.969 7.626 -0.210 1.00 95.88 106 ASP A C 1
ATOM 869 O O . ASP A 1 106 ? -6.183 8.840 -0.312 1.00 95.88 106 ASP A O 1
ATOM 873 N N . GLY A 1 107 ? -4.732 7.171 0.005 1.00 94.12 107 GLY A N 1
ATOM 874 C CA . GLY A 1 107 ? -3.582 8.063 0.070 1.00 94.12 107 GLY A CA 1
ATOM 875 C C . GLY A 1 107 ? -2.240 7.359 0.185 1.00 94.12 107 GLY A C 1
ATOM 876 O O . GLY A 1 107 ? -2.150 6.155 0.397 1.00 94.12 107 GLY A O 1
ATOM 877 N N . ILE A 1 108 ? -1.176 8.146 0.041 1.00 94.31 108 ILE A N 1
ATOM 878 C CA . ILE A 1 108 ? 0.209 7.673 0.097 1.00 94.31 108 ILE A CA 1
ATOM 879 C C . ILE A 1 108 ? 0.934 8.423 1.206 1.00 94.31 108 ILE A C 1
ATOM 881 O O . ILE A 1 108 ? 0.897 9.655 1.248 1.00 94.31 108 ILE A O 1
ATOM 885 N N . ILE A 1 109 ? 1.642 7.679 2.049 1.00 93.25 109 ILE A N 1
ATOM 886 C CA . ILE A 1 109 ? 2.539 8.204 3.076 1.00 93.25 109 ILE A CA 1
ATOM 887 C C . ILE A 1 109 ? 3.976 7.955 2.606 1.00 93.25 109 ILE A C 1
ATOM 889 O O . ILE A 1 109 ? 4.392 6.827 2.345 1.00 93.25 109 ILE A O 1
ATOM 893 N N . THR A 1 110 ? 4.747 9.022 2.406 1.00 90.94 110 THR A N 1
ATOM 894 C CA . THR A 1 110 ? 6.083 8.920 1.805 1.00 90.94 110 THR A CA 1
ATOM 895 C C . THR A 1 110 ? 7.014 10.027 2.279 1.00 90.94 110 THR A C 1
ATOM 897 O O . THR A 1 110 ? 6.597 11.175 2.438 1.00 90.94 110 THR A O 1
ATOM 900 N N . ASP A 1 111 ? 8.295 9.682 2.404 1.00 90.38 111 ASP A N 1
ATOM 901 C CA . ASP A 1 111 ? 9.395 10.624 2.629 1.00 90.38 111 ASP A CA 1
ATOM 902 C C . ASP A 1 111 ? 9.780 11.401 1.354 1.00 90.38 111 ASP A C 1
ATOM 904 O O . ASP A 1 111 ? 10.559 12.351 1.404 1.00 90.38 111 ASP A O 1
ATOM 908 N N . PHE A 1 112 ? 9.196 11.043 0.202 1.00 90.44 112 PHE A N 1
ATOM 909 C CA . PHE A 1 112 ? 9.436 11.654 -1.107 1.00 90.44 112 PHE A CA 1
ATOM 910 C C . PHE A 1 112 ? 8.186 12.378 -1.650 1.00 90.44 112 PHE A C 1
ATOM 912 O O . PHE A 1 112 ? 7.715 12.088 -2.758 1.00 90.44 112 PHE A O 1
ATOM 919 N N . PRO A 1 113 ? 7.631 13.370 -0.924 1.00 91.44 113 PRO A N 1
ATOM 920 C CA . PRO A 1 113 ? 6.372 14.018 -1.291 1.00 91.44 113 PRO A CA 1
ATOM 921 C C . PRO A 1 113 ? 6.445 14.768 -2.627 1.00 91.44 113 PRO A C 1
ATOM 923 O O . PRO A 1 113 ? 5.422 14.952 -3.284 1.00 91.44 113 PRO A O 1
ATOM 926 N N . ALA A 1 114 ? 7.640 15.178 -3.065 1.00 92.12 114 ALA A N 1
ATOM 927 C CA . ALA A 1 114 ? 7.836 15.843 -4.351 1.00 92.12 114 ALA A CA 1
ATOM 928 C C . ALA A 1 114 ? 7.414 14.955 -5.537 1.00 92.12 114 ALA A C 1
ATOM 930 O O . ALA A 1 114 ? 6.781 15.447 -6.473 1.00 92.12 114 ALA A O 1
ATOM 931 N N . THR A 1 115 ? 7.696 13.651 -5.479 1.00 90.88 115 THR A N 1
ATOM 932 C CA . THR A 1 115 ? 7.339 12.692 -6.534 1.00 90.88 115 THR A CA 1
ATOM 933 C C . THR A 1 115 ? 5.829 12.496 -6.607 1.00 90.88 115 THR A C 1
ATOM 935 O O . THR A 1 115 ? 5.236 12.631 -7.679 1.00 90.88 115 THR A O 1
ATOM 938 N N . THR A 1 116 ? 5.178 12.292 -5.461 1.00 92.00 116 THR A N 1
ATOM 939 C CA . THR A 1 116 ? 3.715 12.169 -5.369 1.00 92.00 116 THR A CA 1
ATOM 940 C C . THR A 1 116 ? 3.013 13.464 -5.782 1.00 92.00 116 THR A C 1
ATOM 942 O O . THR A 1 116 ? 2.025 13.435 -6.517 1.00 92.00 116 THR A O 1
ATOM 945 N N . ALA A 1 117 ? 3.547 14.626 -5.394 1.00 93.19 117 ALA A N 1
ATOM 946 C CA . ALA A 1 117 ? 3.029 15.924 -5.818 1.00 93.19 117 ALA A CA 1
ATOM 947 C C . ALA A 1 117 ? 3.180 16.145 -7.331 1.00 93.19 117 ALA A C 1
ATOM 949 O O . ALA A 1 117 ? 2.276 16.698 -7.961 1.00 93.19 117 ALA A O 1
ATOM 950 N N . ARG A 1 118 ? 4.293 15.698 -7.931 1.00 93.00 118 ARG A N 1
ATOM 951 C CA . ARG A 1 118 ? 4.497 15.718 -9.386 1.00 93.00 118 ARG A CA 1
ATOM 952 C C . ARG A 1 118 ? 3.477 14.832 -10.092 1.00 93.00 118 ARG A C 1
ATOM 954 O O . ARG A 1 118 ? 2.853 15.300 -11.040 1.00 93.00 118 ARG A O 1
ATOM 961 N N . TYR A 1 119 ? 3.277 13.600 -9.617 1.00 92.69 119 TYR A N 1
ATOM 962 C CA . TYR A 1 119 ? 2.264 12.689 -10.155 1.00 92.69 119 TYR A CA 1
ATOM 963 C C . TYR A 1 119 ? 0.865 13.315 -10.091 1.00 92.69 119 TYR A C 1
ATOM 965 O O . TYR A 1 119 ? 0.189 13.407 -11.109 1.00 92.69 119 TYR A O 1
ATOM 973 N N . ARG A 1 120 ? 0.470 13.871 -8.937 1.00 91.88 120 ARG A N 1
ATOM 974 C CA . ARG A 1 120 ? -0.836 14.530 -8.760 1.00 91.88 120 ARG A CA 1
ATOM 975 C C . ARG A 1 120 ? -1.060 15.704 -9.719 1.00 91.88 120 ARG A C 1
ATOM 977 O O . ARG A 1 120 ? -2.183 15.944 -10.150 1.00 91.88 120 ARG A O 1
ATOM 984 N N . LYS A 1 121 ? -0.009 16.467 -10.028 1.00 93.94 121 LYS A N 1
ATOM 985 C CA . LYS A 1 121 ? -0.067 17.612 -10.955 1.00 93.94 121 LYS A CA 1
ATOM 986 C C . LYS A 1 121 ? 0.050 17.200 -12.426 1.00 93.94 121 LYS A C 1
ATOM 988 O O . LYS A 1 121 ? -0.160 18.039 -13.304 1.00 93.94 121 LYS A O 1
ATOM 993 N N . ASN A 1 122 ? 0.408 15.948 -12.712 1.00 90.38 122 ASN A N 1
ATOM 994 C CA . ASN A 1 122 ? 0.591 15.463 -14.070 1.00 90.38 122 ASN A CA 1
ATOM 995 C C . ASN A 1 122 ? -0.763 15.384 -14.783 1.00 90.38 122 ASN A C 1
ATOM 997 O O . ASN A 1 122 ? -1.603 14.564 -14.440 1.00 90.38 122 ASN A O 1
ATOM 1001 N N . LYS A 1 123 ? -0.967 16.196 -15.823 1.00 91.38 123 LYS A N 1
ATOM 1002 C CA . LYS A 1 123 ? -2.200 16.174 -16.632 1.00 91.38 123 LYS A CA 1
ATOM 1003 C C . LYS A 1 123 ? -2.297 14.961 -17.564 1.00 91.38 123 LYS A C 1
ATOM 1005 O O . LYS A 1 123 ? -3.369 14.678 -18.083 1.00 91.38 123 LYS A O 1
ATOM 1010 N N . CYS A 1 124 ? -1.188 14.261 -17.787 1.00 88.94 124 CYS A N 1
ATOM 1011 C CA . CYS A 1 124 ? -1.088 13.111 -18.680 1.00 88.94 124 CYS A CA 1
ATOM 1012 C C . CYS A 1 124 ? -1.121 11.769 -17.933 1.00 88.94 124 CYS A C 1
ATOM 1014 O O . CYS A 1 124 ? -0.764 10.759 -18.530 1.00 88.94 124 CYS A O 1
ATOM 1016 N N . TYR A 1 125 ? -1.529 11.727 -16.658 1.00 84.88 125 TYR A N 1
ATOM 1017 C CA . TYR A 1 125 ? -1.547 10.483 -15.873 1.00 84.88 125 TYR A CA 1
ATOM 1018 C C . TYR A 1 125 ? -2.396 9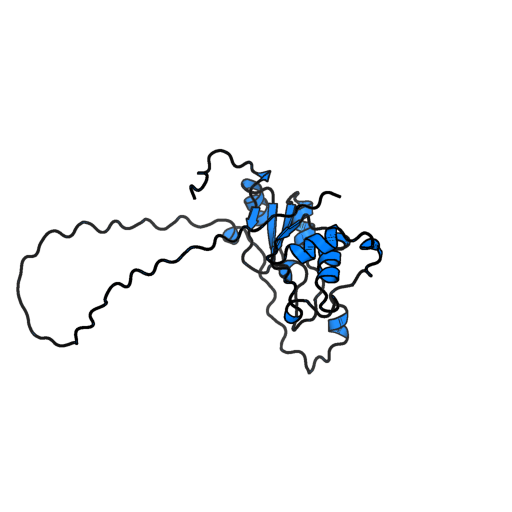.376 -16.529 1.00 84.88 125 TYR A C 1
ATOM 1020 O O . TYR A 1 125 ? -2.033 8.208 -16.497 1.00 84.88 125 TYR A O 1
ATOM 1028 N N . SER A 1 126 ? -3.474 9.741 -17.231 1.00 85.81 126 SER A N 1
ATOM 1029 C CA . SER A 1 126 ? -4.318 8.796 -17.974 1.00 85.81 126 SER A CA 1
ATOM 1030 C C . SER A 1 126 ? -3.608 8.090 -19.133 1.00 85.81 126 SER A C 1
ATOM 1032 O O . SER A 1 126 ? -4.097 7.065 -19.598 1.00 85.81 126 SER A O 1
ATOM 1034 N N . LYS A 1 127 ? -2.472 8.626 -19.597 1.00 87.69 127 LYS A N 1
ATOM 1035 C CA . LYS A 1 127 ? -1.647 8.050 -20.667 1.00 87.69 127 LYS A CA 1
ATOM 1036 C C . LYS A 1 127 ? -0.574 7.094 -20.148 1.00 87.69 127 LYS A C 1
ATOM 1038 O O . LYS A 1 127 ? 0.142 6.520 -20.960 1.00 87.69 127 LYS A O 1
ATOM 1043 N N . ILE A 1 128 ? -0.424 6.963 -18.830 1.00 87.88 128 ILE A N 1
ATOM 1044 C CA . ILE A 1 128 ? 0.464 5.960 -18.246 1.00 87.88 128 ILE A CA 1
ATOM 1045 C C . ILE A 1 128 ? -0.155 4.592 -18.543 1.00 87.88 128 ILE A C 1
ATOM 1047 O O . ILE A 1 128 ? -1.348 4.377 -18.309 1.00 87.88 128 ILE A O 1
ATOM 1051 N N . GLU A 1 129 ? 0.635 3.688 -19.113 1.00 86.44 129 GLU A N 1
ATOM 1052 C CA . GLU A 1 129 ? 0.195 2.324 -19.385 1.00 86.44 129 GLU A CA 1
ATOM 1053 C C . GLU A 1 129 ? -0.065 1.589 -18.067 1.00 86.44 129 GLU A C 1
ATOM 1055 O O . GLU A 1 129 ? 0.705 1.710 -17.114 1.00 86.44 129 GLU A O 1
ATOM 1060 N N . GLN A 1 130 ? -1.186 0.869 -17.991 1.00 83.25 130 GLN A N 1
ATOM 1061 C CA . GLN A 1 130 ? -1.500 0.086 -16.802 1.00 83.25 130 GLN A CA 1
ATOM 1062 C C . GLN A 1 130 ? -0.672 -1.189 -16.804 1.00 83.25 130 GLN A C 1
ATOM 1064 O O . GLN A 1 130 ? -0.800 -2.025 -17.695 1.00 83.25 130 GLN A O 1
ATOM 1069 N N . ILE A 1 131 ? 0.143 -1.335 -15.771 1.00 82.12 131 ILE A N 1
ATOM 1070 C CA . ILE A 1 131 ? 1.009 -2.490 -15.597 1.00 82.12 131 ILE A CA 1
ATOM 1071 C C . ILE A 1 131 ? 0.282 -3.566 -14.812 1.00 82.12 131 ILE A C 1
ATOM 1073 O O . ILE A 1 131 ? -0.458 -3.287 -13.866 1.00 82.12 131 ILE A O 1
ATOM 1077 N N . LYS A 1 132 ? 0.531 -4.814 -15.198 1.00 83.75 132 LYS A N 1
ATOM 1078 C CA . LYS A 1 132 ? 0.072 -5.987 -14.474 1.00 83.75 132 LYS A CA 1
ATOM 1079 C C . LYS A 1 132 ? 1.208 -6.541 -13.617 1.00 83.75 132 LYS A C 1
ATOM 1081 O O . LYS A 1 132 ? 2.168 -7.093 -14.141 1.00 83.75 132 LYS A O 1
ATOM 1086 N N . ALA A 1 133 ? 1.084 -6.399 -12.300 1.00 87.62 133 ALA A N 1
ATOM 1087 C CA . ALA A 1 133 ? 2.020 -7.007 -11.357 1.00 87.62 133 ALA A CA 1
ATOM 1088 C C . ALA A 1 133 ? 1.994 -8.547 -11.458 1.00 87.62 133 ALA A C 1
ATOM 1090 O O . ALA A 1 133 ? 0.946 -9.138 -11.752 1.00 87.62 133 ALA A O 1
ATOM 1091 N N . GLY A 1 134 ? 3.133 -9.202 -11.215 1.00 88.25 134 GLY A N 1
ATOM 1092 C CA . GLY A 1 134 ? 3.248 -10.661 -11.282 1.00 88.25 134 GLY A CA 1
ATOM 1093 C C . GLY A 1 134 ? 3.435 -11.211 -12.693 1.00 88.25 134 GLY A C 1
ATOM 1094 O O . GLY A 1 134 ? 3.305 -12.422 -12.898 1.00 88.25 134 GLY A O 1
ATOM 1095 N N . GLU A 1 135 ? 3.688 -10.359 -13.687 1.00 88.31 135 GLU A N 1
ATOM 1096 C CA . GLU A 1 135 ? 3.897 -10.803 -15.063 1.00 88.31 135 GLU A CA 1
ATOM 1097 C C . GLU A 1 135 ? 5.370 -11.087 -15.347 1.00 88.31 135 GLU A C 1
ATOM 1099 O O . GLU A 1 135 ? 5.679 -12.140 -15.908 1.00 88.31 135 GLU A O 1
ATOM 1104 N N . LEU A 1 136 ? 6.281 -10.212 -14.908 1.00 88.56 136 LEU A N 1
ATOM 1105 C CA . LEU A 1 136 ? 7.701 -10.356 -15.233 1.00 88.56 136 LEU A CA 1
ATOM 1106 C C . LEU A 1 136 ? 8.342 -11.578 -14.574 1.00 88.56 136 LEU A C 1
ATOM 1108 O O . LEU A 1 136 ? 9.184 -12.228 -15.193 1.00 88.56 136 LEU A O 1
ATOM 1112 N N . ILE A 1 137 ? 7.893 -11.949 -13.371 1.00 87.00 137 ILE A N 1
ATOM 1113 C CA . ILE A 1 137 ? 8.408 -13.123 -12.651 1.00 87.00 137 ILE A CA 1
ATOM 1114 C C . ILE A 1 137 ? 8.241 -14.429 -13.446 1.00 87.00 137 ILE A C 1
ATOM 1116 O O . ILE A 1 137 ? 9.021 -15.360 -13.284 1.00 87.00 137 ILE A O 1
ATOM 1120 N N . LYS A 1 138 ? 7.268 -14.497 -14.365 1.00 86.88 138 LYS A N 1
ATOM 1121 C CA . LYS A 1 138 ? 7.027 -15.677 -15.214 1.00 86.88 138 LYS A CA 1
ATOM 1122 C C . LYS A 1 138 ? 8.096 -15.881 -16.286 1.00 86.88 138 LYS A C 1
ATOM 1124 O O . LYS A 1 138 ? 8.188 -16.973 -16.839 1.00 86.88 138 LYS A O 1
ATOM 1129 N N . TYR A 1 139 ? 8.856 -14.835 -16.596 1.00 87.94 139 TYR A N 1
ATOM 1130 C CA . TYR A 1 139 ? 9.943 -14.862 -17.572 1.00 87.94 139 TYR A CA 1
ATOM 1131 C C . TYR A 1 139 ? 11.323 -14.945 -16.909 1.00 87.94 139 TYR A C 1
ATOM 1133 O O . TYR A 1 139 ? 12.326 -15.048 -17.614 1.00 87.94 139 TYR A O 1
ATOM 1141 N N . ALA A 1 140 ? 11.390 -14.888 -15.576 1.00 84.56 140 ALA A N 1
ATOM 1142 C CA . ALA A 1 140 ? 12.635 -15.061 -14.845 1.00 84.56 140 ALA A CA 1
ATOM 1143 C C . ALA A 1 140 ? 13.104 -16.523 -14.921 1.00 84.56 140 ALA A C 1
ATOM 1145 O O . ALA A 1 140 ? 12.292 -17.447 -14.863 1.00 84.56 140 ALA A O 1
ATOM 1146 N N . ASP A 1 141 ? 14.418 -16.731 -15.043 1.00 86.44 141 ASP A N 1
ATOM 1147 C CA . ASP A 1 141 ? 15.014 -18.068 -14.993 1.00 86.44 141 ASP A CA 1
ATOM 1148 C C . ASP A 1 141 ? 14.890 -18.630 -13.565 1.00 86.44 141 ASP A C 1
ATOM 1150 O O . ASP A 1 141 ? 15.519 -18.084 -12.650 1.00 86.44 141 ASP A O 1
ATOM 1154 N N . PRO A 1 142 ? 14.134 -19.724 -13.346 1.00 82.19 142 PRO A N 1
ATOM 1155 C CA . PRO A 1 142 ? 13.968 -20.304 -12.018 1.00 82.19 142 PRO A CA 1
ATOM 1156 C C . PRO A 1 142 ? 15.285 -20.750 -11.375 1.00 82.19 142 PRO A C 1
ATOM 1158 O O . PRO A 1 142 ? 15.354 -20.841 -10.155 1.00 82.19 142 PRO A O 1
ATOM 1161 N N . ALA A 1 143 ? 16.331 -21.024 -12.165 1.00 83.94 143 ALA A N 1
ATOM 1162 C CA . ALA A 1 143 ? 17.649 -21.393 -11.650 1.00 83.94 143 ALA A CA 1
ATOM 1163 C C . ALA A 1 143 ? 18.431 -20.198 -11.076 1.00 83.94 143 ALA A C 1
ATOM 1165 O O . ALA A 1 143 ? 19.369 -20.394 -10.303 1.00 83.94 143 ALA A O 1
ATOM 1166 N N . LEU A 1 144 ? 18.063 -18.970 -11.459 1.00 81.50 144 LEU A N 1
ATOM 1167 C CA . LEU A 1 144 ? 18.657 -17.728 -10.957 1.00 81.50 144 LEU A CA 1
ATOM 1168 C C . LEU A 1 144 ? 17.829 -17.094 -9.836 1.00 81.50 144 LEU A C 1
ATOM 1170 O O . LEU A 1 144 ? 18.327 -16.208 -9.139 1.00 81.50 144 LEU A O 1
ATOM 1174 N N . LEU A 1 145 ? 16.585 -17.544 -9.652 1.00 80.06 145 LEU A N 1
ATOM 1175 C CA . LEU A 1 145 ? 15.765 -17.143 -8.523 1.00 80.06 145 LEU A CA 1
ATOM 1176 C C . LEU A 1 145 ? 16.228 -17.890 -7.264 1.00 80.06 145 LEU A C 1
ATOM 1178 O O . LEU A 1 145 ? 16.384 -19.114 -7.275 1.00 80.06 145 LEU A O 1
ATOM 1182 N N . PRO A 1 146 ? 16.469 -17.179 -6.159 1.00 78.44 146 PRO A N 1
ATOM 1183 C CA . PRO A 1 146 ? 16.758 -17.823 -4.888 1.00 78.44 146 PRO A CA 1
ATOM 1184 C C . PRO A 1 146 ? 15.489 -18.486 -4.324 1.00 78.44 146 PRO A C 1
ATOM 1186 O O . PRO A 1 146 ? 14.398 -18.345 -4.880 1.00 78.44 146 PRO A O 1
ATOM 1189 N N . PRO A 1 147 ? 15.608 -19.246 -3.223 1.00 83.19 147 PRO A N 1
ATOM 1190 C CA . PRO A 1 147 ? 14.478 -19.973 -2.665 1.00 83.19 147 PRO A CA 1
ATOM 1191 C C . PRO A 1 147 ? 13.294 -19.060 -2.343 1.00 83.19 147 PRO A C 1
ATOM 1193 O O . PRO A 1 147 ? 13.477 -17.963 -1.811 1.00 83.19 147 PRO A O 1
ATOM 119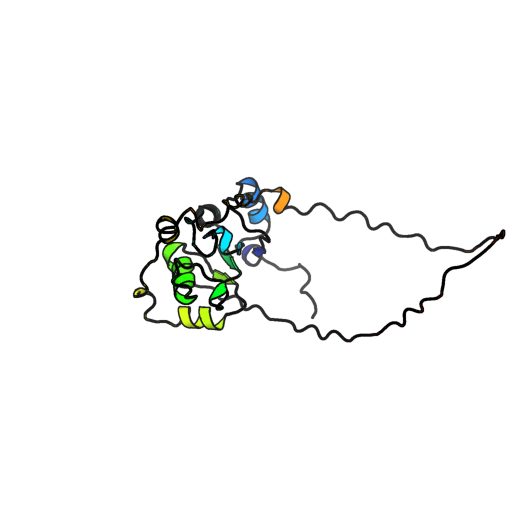6 N N . ALA A 1 148 ? 12.087 -19.564 -2.607 1.00 80.94 148 ALA A N 1
ATOM 1197 C CA . ALA A 1 148 ? 10.846 -18.863 -2.313 1.00 80.94 148 ALA A CA 1
ATOM 1198 C C . ALA A 1 148 ? 10.814 -18.373 -0.857 1.00 80.94 148 ALA A C 1
ATOM 1200 O O . ALA A 1 148 ? 11.082 -19.130 0.085 1.00 80.94 148 ALA A O 1
ATOM 1201 N N . LYS A 1 149 ? 10.473 -17.096 -0.674 1.00 83.31 149 LYS A N 1
ATOM 1202 C CA . LYS A 1 149 ? 10.371 -16.482 0.648 1.00 83.31 149 LYS A CA 1
ATOM 1203 C C . LYS A 1 149 ? 9.167 -17.039 1.411 1.00 83.31 149 LYS A C 1
ATOM 1205 O O . LYS A 1 149 ? 8.140 -17.388 0.831 1.00 83.31 149 LYS A O 1
ATOM 1210 N N . ALA A 1 150 ? 9.277 -17.083 2.739 1.00 87.38 150 ALA A N 1
ATOM 1211 C CA . ALA A 1 150 ? 8.129 -17.368 3.587 1.00 87.38 150 ALA A CA 1
ATOM 1212 C C . ALA A 1 150 ? 7.011 -16.336 3.327 1.00 87.38 150 ALA A C 1
ATOM 1214 O O . ALA A 1 150 ? 7.293 -15.132 3.297 1.00 87.38 150 ALA A O 1
ATOM 1215 N N . PRO A 1 151 ? 5.754 -16.777 3.162 1.00 89.38 151 PRO A N 1
ATOM 1216 C CA . PRO A 1 151 ? 4.640 -15.862 2.976 1.00 89.38 151 PRO A CA 1
ATOM 1217 C C . PRO A 1 151 ? 4.471 -14.911 4.163 1.00 89.38 151 PRO A C 1
ATOM 1219 O O . PRO A 1 151 ? 4.657 -15.312 5.314 1.00 89.38 151 PRO A O 1
ATOM 1222 N N . PHE A 1 152 ? 4.041 -13.679 3.893 1.00 93.38 152 PHE A N 1
ATOM 1223 C CA . PHE A 1 152 ? 3.767 -12.700 4.944 1.00 93.38 152 PHE A CA 1
ATOM 1224 C C . PHE A 1 152 ? 2.682 -13.181 5.933 1.00 93.38 152 PHE A C 1
ATOM 1226 O O . PHE A 1 152 ? 1.785 -13.953 5.546 1.00 93.38 152 PHE A O 1
ATOM 1233 N N . PRO A 1 153 ? 2.747 -12.751 7.206 1.00 95.00 153 PRO A N 1
ATOM 1234 C CA . PRO A 1 153 ? 1.717 -13.046 8.197 1.00 95.00 153 PRO A CA 1
ATOM 1235 C C . PRO A 1 153 ? 0.370 -12.404 7.830 1.00 95.00 153 PRO A C 1
ATOM 1237 O O . PRO A 1 153 ? 0.279 -11.523 6.972 1.00 95.00 153 PRO A O 1
ATOM 1240 N N . SER A 1 154 ? -0.700 -12.885 8.457 1.00 95.31 154 SER A N 1
ATOM 1241 C CA . SER A 1 154 ? -2.011 -12.233 8.431 1.00 95.31 154 SER A CA 1
ATOM 1242 C C . SER A 1 154 ? -2.155 -11.340 9.654 1.00 95.31 154 SER A C 1
ATOM 1244 O O . SER A 1 154 ? -1.814 -11.793 10.742 1.00 95.31 154 SER A O 1
ATOM 1246 N N . LEU A 1 155 ? -2.721 -10.146 9.494 1.00 95.31 155 LEU A N 1
ATOM 1247 C CA . LEU A 1 155 ? -3.018 -9.261 10.617 1.00 95.31 155 LEU A CA 1
ATOM 1248 C C . LEU A 1 155 ? -4.167 -9.842 11.450 1.00 95.31 155 LEU A C 1
ATOM 1250 O O . LEU A 1 155 ? -5.279 -10.006 10.935 1.00 95.31 155 LEU A O 1
ATOM 1254 N N . VAL A 1 156 ? -3.899 -10.163 12.712 1.00 94.88 156 VAL A N 1
ATOM 1255 C CA . VAL A 1 156 ? -4.876 -10.714 13.662 1.00 94.88 156 VAL A CA 1
ATOM 1256 C C . VAL A 1 156 ? -5.125 -9.754 14.826 1.00 94.88 156 VAL A C 1
ATOM 1258 O O . VAL A 1 156 ? -4.417 -8.775 15.010 1.00 94.88 156 VAL A O 1
ATOM 1261 N N . GLU A 1 157 ? -6.163 -10.018 15.618 1.00 89.94 157 GLU A N 1
ATOM 1262 C CA . GLU A 1 157 ? -6.579 -9.161 16.744 1.00 89.94 157 GLU A CA 1
ATOM 1263 C C . GLU A 1 157 ? -5.457 -8.919 17.767 1.00 89.94 157 GLU A C 1
ATOM 1265 O O . GLU A 1 157 ? -5.282 -7.799 18.237 1.00 89.94 157 GLU A O 1
ATOM 1270 N N . SER A 1 158 ? -4.627 -9.931 18.046 1.00 87.88 158 SER A N 1
ATOM 1271 C CA . SER A 1 158 ? -3.481 -9.791 18.955 1.00 87.88 158 SER A CA 1
ATOM 1272 C C . SER A 1 158 ? -2.401 -8.829 18.460 1.00 87.88 158 SER A C 1
ATOM 1274 O O . SER A 1 158 ? -1.582 -8.396 19.261 1.00 87.88 158 SER A O 1
ATOM 1276 N N . ASP A 1 159 ? -2.378 -8.525 17.161 1.00 86.62 159 ASP A N 1
ATOM 1277 C CA . ASP A 1 159 ? -1.421 -7.584 16.571 1.00 86.62 159 ASP A CA 1
ATOM 1278 C C . ASP A 1 159 ? -1.917 -6.134 16.669 1.00 86.62 159 ASP A C 1
ATOM 1280 O O . ASP A 1 159 ? -1.143 -5.200 16.469 1.00 86.62 159 ASP A O 1
ATOM 1284 N N . VAL A 1 160 ? -3.212 -5.953 16.948 1.00 87.19 160 VAL A N 1
ATOM 1285 C CA . VAL A 1 160 ? -3.871 -4.649 17.086 1.00 87.19 160 VAL A CA 1
ATOM 1286 C C . VAL A 1 160 ? -3.959 -4.259 18.561 1.00 87.19 160 VAL A C 1
ATOM 1288 O O . VAL A 1 160 ? -3.670 -3.121 18.926 1.00 87.19 160 VAL A O 1
ATOM 1291 N N . THR A 1 161 ? -4.322 -5.205 19.430 1.00 80.19 161 THR A N 1
ATOM 1292 C CA . THR A 1 161 ? -4.449 -4.950 20.865 1.00 80.19 161 THR A CA 1
ATOM 1293 C C . THR A 1 161 ? -3.091 -5.039 21.569 1.00 80.19 161 THR A C 1
ATOM 1295 O O . THR A 1 161 ? -2.506 -6.117 21.681 1.00 80.19 161 THR A O 1
ATOM 1298 N N . GLU A 1 162 ? -2.608 -3.927 22.129 1.00 73.44 162 GLU A N 1
ATOM 1299 C CA . GLU A 1 162 ? -1.414 -3.946 22.979 1.00 73.44 162 GLU A CA 1
ATOM 1300 C C . GLU A 1 162 ? -1.750 -4.527 24.371 1.00 73.44 162 GLU A C 1
ATOM 1302 O O . GLU A 1 162 ? -2.715 -4.090 25.011 1.00 73.44 162 GLU A O 1
ATOM 1307 N N . PRO A 1 163 ? -0.987 -5.514 24.880 1.00 72.81 163 PRO A N 1
ATOM 1308 C CA . PRO A 1 163 ? -1.174 -6.008 26.237 1.00 72.81 163 PRO A CA 1
ATOM 1309 C C . PRO A 1 163 ? -0.888 -4.902 27.267 1.00 72.81 163 PRO A C 1
ATOM 1311 O O . PRO A 1 163 ? -0.042 -4.037 27.031 1.00 72.81 163 PRO A O 1
ATOM 1314 N N . PRO A 1 164 ? -1.554 -4.921 28.438 1.00 76.56 164 PRO A N 1
ATOM 1315 C CA . PRO A 1 164 ? -1.352 -3.898 29.456 1.00 76.56 164 PRO A CA 1
ATOM 1316 C C . PRO A 1 164 ? 0.119 -3.835 29.870 1.00 76.56 164 PRO A C 1
ATOM 1318 O O . PRO A 1 164 ? 0.754 -4.870 30.099 1.00 76.56 164 PRO A O 1
ATOM 1321 N N . LEU A 1 165 ? 0.649 -2.613 29.986 1.00 74.44 165 LEU A N 1
ATOM 1322 C CA . LEU A 1 165 ? 2.022 -2.395 30.428 1.00 74.44 165 LEU A CA 1
ATOM 1323 C C . LEU A 1 165 ? 2.245 -3.096 31.778 1.00 74.44 165 LEU A C 1
ATOM 1325 O O . LEU A 1 165 ? 1.418 -2.946 32.685 1.00 74.44 165 LEU A O 1
ATOM 1329 N N . PRO A 1 166 ? 3.344 -3.856 31.935 1.00 80.12 166 PRO A N 1
ATOM 1330 C CA . PRO A 1 166 ? 3.644 -4.500 33.201 1.00 80.12 166 PRO A CA 1
ATOM 1331 C C . PRO A 1 166 ? 3.784 -3.441 34.295 1.00 80.12 166 PRO A C 1
ATOM 1333 O O . PRO A 1 166 ? 4.323 -2.356 34.069 1.00 80.12 166 PRO A O 1
ATOM 1336 N N . GLU A 1 167 ? 3.295 -3.763 35.489 1.00 78.25 167 GLU A N 1
ATOM 1337 C CA . GLU A 1 167 ? 3.278 -2.818 36.598 1.00 78.25 167 GLU A CA 1
ATOM 1338 C C . GLU A 1 167 ? 4.698 -2.337 36.929 1.00 78.25 167 GLU A C 1
ATOM 1340 O O . GLU A 1 167 ? 5.621 -3.130 37.145 1.00 78.25 167 GLU A O 1
ATOM 1345 N N . VAL A 1 168 ? 4.880 -1.013 36.932 1.00 74.69 168 VAL A N 1
ATOM 1346 C CA . VAL A 1 168 ? 6.164 -0.380 37.238 1.00 74.69 168 VAL A CA 1
ATOM 1347 C C . VAL A 1 168 ? 6.502 -0.700 38.688 1.00 74.69 168 VAL A C 1
ATOM 1349 O O . VAL A 1 168 ? 5.917 -0.151 39.619 1.00 74.69 168 VAL A O 1
ATOM 1352 N N . ARG A 1 169 ? 7.458 -1.609 38.896 1.00 69.81 169 ARG A N 1
ATOM 1353 C CA . ARG A 1 169 ? 7.934 -1.952 40.235 1.00 69.81 169 ARG A CA 1
ATOM 1354 C C . ARG A 1 169 ? 8.662 -0.746 40.822 1.00 69.81 169 ARG A C 1
ATOM 1356 O O . ARG A 1 169 ? 9.827 -0.507 40.515 1.00 69.81 169 ARG A O 1
ATOM 1363 N N . SER A 1 170 ? 7.982 0.002 41.682 1.00 62.47 170 SER A N 1
ATOM 1364 C CA . SER A 1 170 ? 8.587 1.043 42.509 1.00 62.47 170 SER A CA 1
ATOM 1365 C C . SER A 1 170 ? 9.687 0.410 43.359 1.00 62.47 170 SER A C 1
ATOM 1367 O O . SER A 1 170 ? 9.404 -0.357 44.281 1.00 62.47 170 SER A O 1
ATOM 1369 N N . GLN A 1 171 ? 10.951 0.685 43.042 1.00 57.38 171 GLN A N 1
ATOM 1370 C CA . GLN A 1 171 ? 12.055 0.322 43.922 1.00 57.38 171 GLN A CA 1
ATOM 1371 C C . GLN A 1 171 ? 11.908 1.157 45.206 1.00 57.38 171 GLN A C 1
ATOM 1373 O O . GLN A 1 171 ? 11.903 2.387 45.120 1.00 57.38 171 GLN A O 1
ATOM 1378 N N . PRO A 1 172 ? 11.726 0.538 46.388 1.00 54.53 172 PRO A N 1
ATOM 1379 C CA . PRO A 1 172 ? 11.621 1.296 47.626 1.00 54.53 172 PRO A CA 1
ATOM 1380 C C . PRO A 1 172 ? 12.941 2.039 47.898 1.00 54.53 172 PRO A C 1
ATOM 1382 O O . PRO A 1 172 ? 14.010 1.520 47.554 1.00 54.53 172 PRO A O 1
ATOM 1385 N N . PRO A 1 173 ? 12.898 3.241 48.503 1.00 44.38 173 PRO A N 1
ATOM 1386 C CA . PRO A 1 173 ? 14.104 3.976 48.855 1.00 44.38 173 PRO A CA 1
ATOM 1387 C C . PRO A 1 173 ? 14.958 3.136 49.808 1.00 44.38 173 PRO A C 1
ATOM 1389 O O . PRO A 1 173 ? 14.504 2.712 50.871 1.00 44.38 173 PRO A O 1
ATOM 1392 N N . SER A 1 174 ? 16.204 2.887 49.415 1.00 49.59 174 SER A N 1
ATOM 1393 C CA . SER A 1 174 ? 17.214 2.262 50.262 1.00 49.59 174 SER A CA 1
ATOM 1394 C C . SER A 1 174 ? 17.515 3.167 51.463 1.00 49.59 174 SER A C 1
ATOM 1396 O O . SER A 1 174 ? 18.027 4.273 51.290 1.00 49.59 174 SER A O 1
ATOM 1398 N N . LEU A 1 175 ? 17.195 2.690 52.668 1.00 39.44 175 LEU A N 1
ATOM 1399 C CA . LEU A 1 175 ? 17.613 3.249 53.961 1.00 39.44 175 LEU A CA 1
ATOM 1400 C C . LEU A 1 175 ? 18.694 2.345 54.601 1.00 39.44 175 LEU A C 1
ATOM 1402 O O . LEU A 1 175 ? 18.826 1.188 54.200 1.00 39.44 175 LEU A O 1
ATOM 1406 N N . PRO A 1 176 ? 19.519 2.890 55.515 1.00 40.59 176 PRO A N 1
ATOM 1407 C CA . PRO A 1 176 ? 20.966 2.702 55.505 1.00 40.59 176 PRO A CA 1
ATOM 1408 C C . PRO A 1 176 ? 21.482 1.434 56.192 1.00 40.59 176 PRO A C 1
ATOM 1410 O O . PRO A 1 176 ? 20.897 0.890 57.122 1.00 40.59 176 PRO A O 1
ATOM 1413 N N . GLU A 1 177 ? 22.649 1.054 55.684 1.00 42.44 177 GLU A N 1
ATOM 1414 C CA . GLU A 1 177 ? 23.688 0.133 56.140 1.00 42.44 177 GLU A CA 1
ATOM 1415 C C . GLU A 1 177 ? 23.746 -0.188 57.651 1.00 42.44 177 GLU A C 1
ATOM 1417 O O . GLU A 1 177 ? 23.891 0.700 58.489 1.00 42.44 177 GLU A O 1
ATOM 1422 N N . VAL A 1 178 ? 23.781 -1.489 57.978 1.00 31.72 178 VAL A N 1
ATOM 1423 C CA . VAL A 1 178 ? 24.565 -2.006 59.111 1.00 31.72 178 VAL A CA 1
ATOM 1424 C C . VAL A 1 178 ? 25.519 -3.074 58.589 1.00 31.72 178 VAL A C 1
ATOM 1426 O O . VAL A 1 178 ? 25.149 -4.030 57.912 1.00 31.72 178 VAL A O 1
ATOM 1429 N N . THR A 1 179 ? 26.772 -2.811 58.910 1.00 34.47 179 THR A N 1
ATOM 1430 C CA . THR A 1 179 ? 28.031 -3.406 58.499 1.00 34.47 179 THR A CA 1
ATOM 1431 C C . THR A 1 179 ? 28.284 -4.763 59.157 1.00 34.47 179 THR A C 1
ATOM 1433 O O . THR A 1 179 ? 28.151 -4.907 60.370 1.00 34.47 179 THR A O 1
ATOM 1436 N N . SER A 1 180 ? 28.810 -5.717 58.390 1.00 29.53 180 SER A N 1
ATOM 1437 C CA . SER A 1 180 ? 29.936 -6.552 58.828 1.00 29.53 180 SER A CA 1
ATOM 1438 C C . SER A 1 180 ? 30.708 -7.072 57.606 1.00 29.53 180 SER A C 1
ATOM 1440 O O . SER A 1 180 ? 30.157 -7.291 56.533 1.00 29.53 180 SER A O 1
ATOM 1442 N N . GLN A 1 181 ? 32.027 -7.114 57.750 1.00 36.56 181 GLN A N 1
ATOM 1443 C CA . GLN A 1 181 ? 33.050 -6.916 56.714 1.00 36.56 181 GLN A CA 1
ATOM 1444 C C . GLN A 1 181 ? 33.746 -8.277 56.354 1.00 36.56 181 GLN A C 1
ATOM 1446 O O . GLN A 1 181 ? 33.240 -9.310 56.778 1.00 36.56 181 GLN A O 1
ATOM 1451 N N . PRO A 1 182 ? 34.868 -8.353 55.593 1.00 43.56 182 PRO A N 1
ATOM 1452 C CA . PRO A 1 182 ? 34.976 -8.857 54.205 1.00 43.56 182 PRO A CA 1
ATOM 1453 C C . PRO A 1 182 ? 35.905 -10.122 54.082 1.00 43.56 182 PRO A C 1
ATOM 1455 O O . PRO A 1 182 ? 36.168 -10.718 55.128 1.00 43.56 182 PRO A O 1
ATOM 1458 N N . PRO A 1 183 ? 36.437 -10.576 52.899 1.00 40.38 183 PRO A N 1
ATOM 1459 C CA . PRO A 1 183 ? 37.515 -9.844 52.193 1.00 40.38 183 PRO A CA 1
ATOM 1460 C C . PRO A 1 183 ? 37.656 -10.002 50.638 1.00 40.38 183 PRO A C 1
ATOM 1462 O O . PRO A 1 183 ? 37.230 -10.977 50.028 1.00 40.38 183 PRO A O 1
ATOM 1465 N N . THR A 1 184 ? 38.351 -9.002 50.058 1.00 25.64 184 THR A N 1
ATOM 1466 C CA . THR A 1 184 ? 39.234 -8.976 48.850 1.00 25.64 184 THR A CA 1
ATOM 1467 C C . THR A 1 184 ? 38.606 -9.107 47.440 1.00 25.64 184 THR A C 1
ATOM 1469 O O . THR A 1 184 ? 38.266 -10.195 47.000 1.00 25.64 184 THR A O 1
ATOM 1472 N N . SER A 1 185 ? 38.347 -8.010 46.698 1.00 30.86 185 SER A N 1
ATOM 1473 C CA . SER A 1 185 ? 39.263 -7.226 45.817 1.00 30.86 185 SER A CA 1
ATOM 1474 C C . SER A 1 185 ? 39.947 -8.077 44.731 1.00 30.86 185 SER A C 1
ATOM 1476 O O . SER A 1 185 ? 40.792 -8.907 45.039 1.00 30.86 185 SER A O 1
ATOM 1478 N N . THR A 1 186 ? 39.705 -7.893 43.427 1.00 29.42 186 THR A N 1
ATOM 1479 C CA . THR A 1 186 ? 40.202 -6.748 42.634 1.00 29.42 186 THR A CA 1
ATOM 1480 C C . THR A 1 186 ? 39.569 -6.777 41.229 1.00 29.42 186 THR A C 1
ATOM 1482 O O . THR A 1 186 ? 39.722 -7.782 40.543 1.00 29.42 186 THR A O 1
ATOM 1485 N N . GLN A 1 187 ? 38.932 -5.695 40.763 1.00 35.31 187 GLN A N 1
ATOM 1486 C CA . GLN A 1 187 ? 38.709 -5.410 39.330 1.00 35.31 187 GLN A CA 1
ATOM 1487 C C . GLN A 1 187 ? 38.790 -3.892 39.075 1.00 35.31 187 GLN A C 1
ATOM 1489 O O . GLN A 1 187 ? 38.469 -3.111 39.974 1.00 35.31 187 GLN A O 1
ATOM 1494 N N . PRO A 1 188 ? 39.293 -3.459 37.901 1.00 35.12 188 PRO A N 1
ATOM 1495 C CA . PRO A 1 188 ? 39.752 -2.095 37.695 1.00 35.12 188 PRO A CA 1
ATOM 1496 C C . PRO A 1 188 ? 38.609 -1.109 37.438 1.00 35.12 188 PRO A C 1
ATOM 1498 O O . PRO A 1 188 ? 37.590 -1.406 36.820 1.00 35.12 188 PRO A O 1
ATOM 1501 N N . LYS A 1 189 ? 38.859 0.106 37.916 1.00 34.97 189 LYS A N 1
ATOM 1502 C CA . LYS A 1 189 ? 38.062 1.323 37.804 1.00 34.97 189 LYS A CA 1
ATOM 1503 C C . LYS A 1 189 ? 37.920 1.743 36.332 1.00 34.97 189 LYS A C 1
ATOM 1505 O O . LYS A 1 189 ? 38.914 2.098 35.704 1.00 34.97 189 LYS A O 1
ATOM 1510 N N . ALA A 1 190 ? 36.697 1.762 35.807 1.00 33.19 190 ALA A N 1
ATOM 1511 C CA . ALA A 1 190 ? 36.356 2.501 34.594 1.00 33.19 190 ALA A CA 1
ATOM 1512 C C . ALA A 1 190 ? 35.409 3.644 34.983 1.00 33.19 190 ALA A C 1
ATOM 1514 O O . ALA A 1 190 ? 34.247 3.431 35.320 1.00 33.19 190 ALA A O 1
ATOM 1515 N N . GLU A 1 191 ? 35.940 4.865 35.004 1.00 37.72 191 GLU A N 1
ATOM 1516 C CA . GLU A 1 191 ? 35.171 6.087 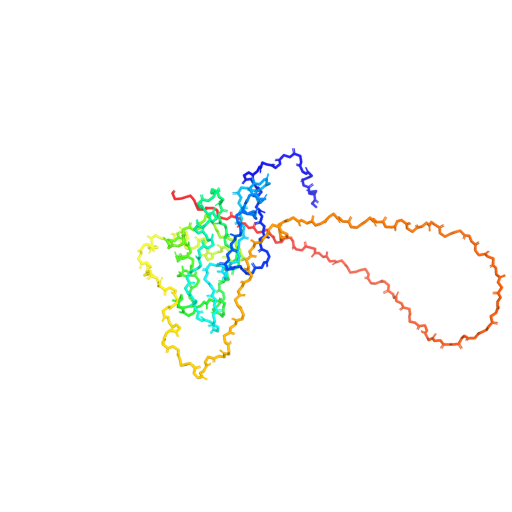35.227 1.00 37.72 191 GLU A CA 1
ATOM 1517 C C . GLU A 1 191 ? 34.380 6.421 33.953 1.00 37.72 191 GLU A C 1
ATOM 1519 O O . GLU A 1 191 ? 34.952 6.818 32.939 1.00 37.72 191 GLU A O 1
ATOM 1524 N N . ALA A 1 192 ? 33.055 6.268 33.992 1.00 32.41 192 ALA A N 1
ATOM 1525 C CA . ALA A 1 192 ? 32.176 6.741 32.928 1.00 32.41 192 ALA A CA 1
ATOM 1526 C C . ALA A 1 192 ? 31.873 8.230 33.149 1.00 32.41 192 ALA A C 1
ATOM 1528 O O . ALA A 1 192 ? 31.059 8.616 33.987 1.00 32.41 192 ALA A O 1
ATOM 1529 N N . LYS A 1 193 ? 32.571 9.079 32.395 1.00 34.31 193 LYS A N 1
ATOM 1530 C CA . LYS A 1 193 ? 32.332 10.521 32.326 1.00 34.31 193 LYS A CA 1
ATOM 1531 C C . LYS A 1 193 ? 31.065 10.762 31.497 1.00 34.31 193 LYS A C 1
ATOM 1533 O O . LYS A 1 193 ? 31.021 10.393 30.326 1.00 34.31 193 LYS A O 1
ATOM 1538 N N . ALA A 1 194 ? 30.041 11.366 32.095 1.00 33.44 194 ALA A N 1
ATOM 1539 C CA . ALA A 1 194 ? 28.815 11.737 31.394 1.00 33.44 194 ALA A CA 1
ATOM 1540 C C . ALA A 1 194 ? 29.122 12.802 30.326 1.00 33.44 194 ALA A C 1
ATOM 1542 O O . ALA A 1 194 ? 29.502 13.928 30.647 1.00 33.44 194 ALA A O 1
ATOM 1543 N N . ILE A 1 195 ? 28.974 12.437 29.052 1.00 40.81 195 ILE A N 1
ATOM 1544 C CA . ILE A 1 195 ? 29.004 13.377 27.931 1.00 40.81 195 ILE A CA 1
ATOM 1545 C C . ILE A 1 195 ? 27.558 13.782 27.656 1.00 40.81 195 ILE A C 1
ATOM 1547 O O . ILE A 1 195 ? 26.759 13.004 27.139 1.00 40.81 195 ILE A O 1
ATOM 1551 N N . GLN A 1 196 ? 27.228 15.015 28.027 1.00 41.62 196 GLN A N 1
ATOM 1552 C CA . GLN A 1 196 ? 25.965 15.659 27.694 1.00 41.62 196 GLN A CA 1
ATOM 1553 C C . GLN A 1 196 ? 25.987 16.045 26.209 1.00 41.62 196 GLN A C 1
ATOM 1555 O O . GLN A 1 196 ? 26.455 17.116 25.830 1.00 41.62 196 GLN A O 1
ATOM 1560 N N . GLY A 1 197 ? 25.532 15.127 25.357 1.00 34.53 197 GLY A N 1
ATOM 1561 C CA . GLY A 1 197 ? 25.322 15.367 23.933 1.00 34.53 197 GLY A CA 1
ATOM 1562 C C . GLY A 1 197 ? 23.946 15.977 23.690 1.00 34.53 197 GLY A C 1
ATOM 1563 O O . GLY A 1 197 ? 22.928 15.310 23.864 1.00 34.53 197 GLY A O 1
ATOM 1564 N N . SER A 1 198 ? 23.908 17.241 23.275 1.00 46.56 198 SER A N 1
ATOM 1565 C CA . SER A 1 198 ? 22.702 17.891 22.761 1.00 46.56 198 SER A CA 1
ATOM 1566 C C . SER A 1 198 ? 22.275 17.231 21.448 1.00 46.56 198 SER A C 1
ATOM 1568 O O . SER A 1 198 ? 22.779 17.578 20.382 1.00 46.56 198 SER A O 1
ATOM 1570 N N . PHE A 1 199 ? 21.339 16.285 21.507 1.00 37.16 199 PHE A N 1
ATOM 1571 C CA . PHE A 1 199 ? 20.656 15.788 20.315 1.00 37.16 199 PHE A CA 1
ATOM 1572 C C . PHE A 1 199 ? 19.568 16.787 19.916 1.00 37.16 199 PHE A C 1
ATOM 1574 O O . PHE A 1 199 ? 18.484 16.834 20.498 1.00 37.16 199 PHE A O 1
ATOM 1581 N N . ALA A 1 200 ? 19.875 17.620 18.923 1.00 38.06 200 ALA A N 1
ATOM 1582 C CA . ALA A 1 200 ? 18.871 18.395 18.214 1.00 38.06 200 ALA A CA 1
ATOM 1583 C C . ALA A 1 200 ? 17.950 17.416 17.468 1.00 38.06 200 ALA A C 1
ATOM 1585 O O . ALA A 1 200 ? 18.330 16.827 16.458 1.00 38.06 200 ALA A O 1
ATOM 1586 N N . VAL A 1 201 ? 16.746 17.214 18.002 1.00 39.91 201 VAL A N 1
ATOM 1587 C CA . VAL A 1 201 ? 15.681 16.441 17.358 1.00 39.91 201 VAL A CA 1
ATOM 1588 C C . VAL A 1 201 ? 15.234 17.211 16.115 1.00 39.91 201 VAL A C 1
ATOM 1590 O O . VAL A 1 201 ? 14.533 18.219 16.212 1.00 39.91 201 V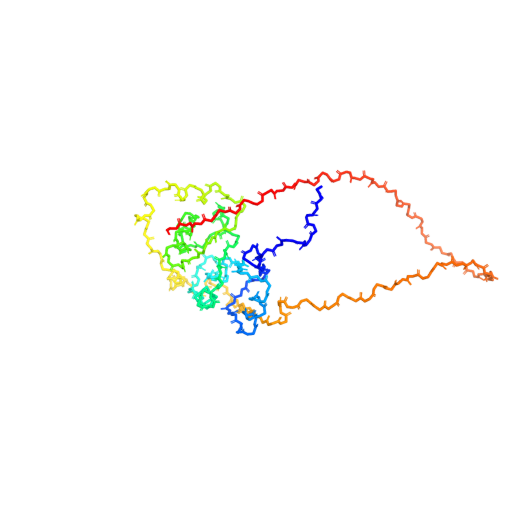AL A O 1
ATOM 1593 N N . VAL A 1 202 ? 15.666 16.756 14.940 1.00 41.19 202 VAL A N 1
ATOM 1594 C CA . VAL A 1 202 ? 15.131 17.212 13.655 1.00 41.19 202 VAL A CA 1
ATOM 1595 C C . VAL A 1 202 ? 13.753 16.581 13.505 1.00 41.19 202 VAL A C 1
ATOM 1597 O O . VAL A 1 202 ? 13.622 15.391 13.238 1.00 41.19 202 VAL A O 1
ATOM 1600 N N . ILE A 1 203 ? 12.714 17.377 13.742 1.00 39.88 203 ILE A N 1
ATOM 1601 C CA . ILE A 1 203 ? 11.322 16.965 13.567 1.00 39.88 203 ILE A CA 1
ATOM 1602 C C . ILE A 1 203 ? 11.027 16.987 12.068 1.00 39.88 203 ILE A C 1
ATOM 1604 O O . ILE A 1 203 ? 10.760 18.041 11.490 1.00 39.88 203 ILE A O 1
ATOM 1608 N N . THR A 1 204 ? 11.109 15.827 11.426 1.00 42.06 204 THR A N 1
ATOM 1609 C CA . THR A 1 204 ? 10.644 15.630 10.054 1.00 42.06 204 THR A CA 1
ATOM 1610 C C . THR A 1 204 ? 9.114 15.654 10.043 1.00 42.06 204 THR A C 1
ATOM 1612 O O . THR A 1 204 ? 8.439 14.774 10.570 1.00 42.06 204 THR A O 1
ATOM 1615 N N . MET A 1 205 ? 8.544 16.718 9.475 1.00 38.81 205 MET A N 1
ATOM 1616 C CA . MET A 1 205 ? 7.106 16.834 9.231 1.00 38.81 205 MET A CA 1
ATOM 1617 C C . MET A 1 205 ? 6.720 15.944 8.043 1.00 38.81 205 MET A C 1
ATOM 1619 O O . MET A 1 205 ? 6.905 16.335 6.891 1.00 38.81 205 MET A O 1
ATOM 1623 N N . ALA A 1 206 ? 6.165 14.764 8.318 1.00 43.97 206 ALA A N 1
ATOM 1624 C CA . ALA A 1 206 ? 5.467 13.975 7.309 1.00 43.97 206 ALA A CA 1
ATOM 1625 C C . ALA A 1 206 ? 4.181 14.716 6.897 1.00 43.97 206 ALA A C 1
ATOM 1627 O O . ALA A 1 206 ? 3.308 14.982 7.724 1.00 43.97 206 ALA A O 1
ATOM 1628 N N . VAL A 1 207 ? 4.080 15.093 5.622 1.00 46.72 207 VAL A N 1
ATOM 1629 C CA . VAL A 1 207 ? 2.904 15.772 5.063 1.00 46.72 207 VAL A CA 1
ATOM 1630 C C . VAL A 1 207 ? 1.996 14.726 4.422 1.00 46.72 207 VAL A C 1
ATOM 1632 O O . VAL A 1 207 ? 2.347 14.128 3.407 1.00 46.72 207 VAL A O 1
ATOM 1635 N N . LEU A 1 208 ? 0.811 14.532 5.004 1.00 38.66 208 LEU A N 1
ATOM 1636 C CA . LEU A 1 208 ? -0.272 13.739 4.424 1.00 38.66 208 LEU A CA 1
ATOM 1637 C C . LEU A 1 208 ? -0.826 14.447 3.179 1.00 38.66 208 LEU A C 1
ATOM 1639 O O . LEU A 1 208 ? -1.326 15.569 3.262 1.00 38.66 208 LEU A O 1
ATOM 1643 N N . VAL A 1 209 ? -0.757 13.789 2.019 1.00 53.41 209 VAL A N 1
ATOM 1644 C CA . VAL A 1 209 ? -1.388 14.262 0.779 1.00 53.41 209 VAL A CA 1
ATOM 1645 C C . VAL A 1 209 ? -2.593 13.375 0.480 1.00 53.41 209 VAL A C 1
ATOM 1647 O O . VAL A 1 209 ? -2.445 12.263 -0.018 1.00 53.41 209 VAL A O 1
ATOM 1650 N N . SER A 1 210 ? -3.793 13.876 0.773 1.00 50.06 210 SER A N 1
ATOM 1651 C CA . SER A 1 210 ? -5.054 13.187 0.471 1.00 50.06 210 SER A CA 1
ATOM 1652 C C . SER A 1 210 ? -5.466 13.416 -0.990 1.00 50.06 210 SER A C 1
ATOM 1654 O O . SER A 1 210 ? -5.373 14.543 -1.503 1.00 50.06 210 SER A O 1
ATOM 1656 N N . PHE A 1 211 ? -5.929 12.356 -1.658 1.00 53.00 211 PHE A N 1
ATOM 1657 C CA . PHE A 1 211 ? -6.487 12.398 -3.009 1.00 53.00 211 PHE A CA 1
ATOM 1658 C C . PHE A 1 211 ? -8.016 12.377 -2.924 1.00 53.00 211 PHE A C 1
ATOM 1660 O O . PHE A 1 211 ? -8.613 11.341 -2.666 1.00 53.00 211 PHE A O 1
ATOM 1667 N N . PHE A 1 212 ? -8.648 13.529 -3.148 1.00 37.44 212 PHE A N 1
ATOM 1668 C CA . PHE A 1 212 ? -10.065 13.584 -3.505 1.00 37.44 212 PHE A CA 1
ATOM 1669 C C . PHE A 1 212 ? -10.132 13.621 -5.034 1.00 37.44 212 PHE A C 1
ATOM 1671 O O . PHE A 1 212 ? -9.629 14.573 -5.640 1.00 37.44 212 PHE A O 1
ATOM 1678 N N . ILE A 1 213 ? -10.657 12.549 -5.629 1.00 45.06 213 ILE A N 1
ATOM 1679 C CA . ILE A 1 213 ? -11.126 12.507 -7.021 1.00 45.06 213 ILE A CA 1
ATOM 1680 C C . ILE A 1 213 ? -12.619 12.807 -7.000 1.00 45.06 213 ILE A C 1
ATOM 1682 O O . ILE A 1 213 ? -13.303 12.228 -6.127 1.00 45.06 213 ILE A O 1
#

Secondary structure (DSSP, 8-state):
-----STT--GGG-EEE--S--SEE-HHHHHHHHHH-SEEEEEGGGTS-EETTEE-PPPSHHHHHHHTT-EEEEE----SGGGS-GGGTT-HHHHHHIIIIII--SEEE-S-HHHHHHHHH-TTGGGSPPP-TTSGGGGS-TTTSPPPPPPPPEE-HHHHSPPPPPP---PPP-----------------------------------EE---

InterPro domains:
  IPR017946 PLC-like phosphodiesterase, TIM beta/alpha-barrel domain superfamily [G3DSA:3.20.20.190] (2-120)
  IPR017946 PLC-like phosphodiesterase, TIM beta/alpha-barrel domain superfamily [SSF51695] (26-120)

Foldseek 3Di:
DPDPPDDDDDQANDEAEDPFQAQAADPQQLVLNSVRHLEYEHEPCNQFPDFPQATAAGGCHLVVSVVSRHQYEYEDLDQDQVPHHVLQVSGSLSVVLCCCPVSNHFFYFYPCVVSVVCSVPDPCSVVRDHTGGRPVVVVDDPVPGDDDDDHGHYHDNPSRDDDDDPDDPPDPDDDDDDDDDDDDDDDDDDDDDDDPDPDPPPDDDGDIDGDDD

Radius of gyration: 24.76 Å; chains: 1; bounding box: 56×42×80 Å

Sequence (213 aa):
MKFKEEKNMNHDQLVDRVHEDIRDVADSAIKDIKSFAGSIDIRKKSVFPDDHGFAELETNVVKKLRSSELRVYVQTLSSEFFTQQYDFFSDPTVQIDSFVRVIKIDGIITDFPATTARYRKNKCYSKIEQIKAGELIKYADPALLPPAKAPFPSLVESDVTEPPLPEVRSQPPSLPEVTSQPPTSTQPKAEAKAIQGSFAVVITMAVLVSFFI

pLDDT: mean 77.8, std 21.69, range [25.64, 97.31]

Organism: Noccaea caerulescens (NCBI:txid107243)